Protein AF-A0A2E8WC26-F1 (afdb_monomer_lite)

Radius of gyration: 19.6 Å; chains: 1; bounding box: 49×33×55 Å

pLDDT: mean 87.64, std 16.12, range [25.45, 98.75]

Sequence (245 aa):
MVLRCATGQLRGCGGPREYAFHIQLSANKDTSVRVQFRFTDTNGSGYMDPPYWMCPEGKSWRPVDDGDVVFEPRENCELSLDLKAGVTVSVANKPYVTPEAIEEEMETLSALHPDLSLAEIGVTAEGRRILALETATREETILINATMQPAEPAARPVLAAFYALTDRSALSHSLRERFQFCFVPKPNPDGSYHGMSCTNGESEVPMFSFGRHLEGELAPEETTAFWRYAEELKPTGHVEFHTHY

Structure (mmCIF, N/CA/C/O backbone):
data_AF-A0A2E8WC26-F1
#
_entry.id   AF-A0A2E8WC26-F1
#
loop_
_atom_site.group_PDB
_atom_site.id
_atom_site.type_symbol
_atom_site.label_atom_id
_atom_site.label_alt_id
_atom_site.label_comp_id
_atom_site.label_asym_id
_atom_site.label_entity_id
_atom_site.label_seq_id
_atom_site.pdbx_PDB_ins_code
_atom_site.Cartn_x
_atom_site.Cartn_y
_atom_site.Cartn_z
_atom_site.occupancy
_atom_site.B_iso_or_equiv
_atom_site.auth_seq_id
_atom_site.auth_comp_id
_atom_site.auth_asym_id
_atom_site.auth_atom_id
_atom_site.pdbx_PDB_model_num
ATOM 1 N N . MET A 1 1 ? 16.550 7.414 -27.541 1.00 34.41 1 MET A N 1
ATOM 2 C CA . MET A 1 1 ? 15.651 6.749 -26.581 1.00 34.41 1 MET A CA 1
ATOM 3 C C . MET A 1 1 ? 16.154 7.124 -25.206 1.00 34.41 1 MET A C 1
ATOM 5 O O . MET A 1 1 ? 17.290 6.787 -24.902 1.00 34.41 1 MET A O 1
ATOM 9 N N . VAL A 1 2 ? 15.405 7.915 -24.439 1.00 25.45 2 VAL A N 1
ATOM 10 C CA . VAL A 1 2 ? 15.776 8.171 -23.043 1.00 25.45 2 VAL A CA 1
ATOM 11 C C . VAL A 1 2 ? 15.183 7.016 -22.248 1.00 25.45 2 VAL A C 1
ATOM 13 O O . VAL A 1 2 ? 14.031 7.067 -21.841 1.00 25.45 2 VAL A O 1
ATOM 16 N N . LEU A 1 3 ? 15.949 5.936 -22.097 1.00 27.86 3 LEU A N 1
ATOM 17 C CA . LEU A 1 3 ? 15.662 4.948 -21.065 1.00 27.86 3 LEU A CA 1
ATOM 18 C C . LEU A 1 3 ? 15.957 5.635 -19.735 1.00 27.86 3 LEU A C 1
ATOM 20 O O . LEU A 1 3 ? 17.110 5.694 -19.309 1.00 27.86 3 LEU A O 1
ATOM 24 N N . ARG A 1 4 ? 14.931 6.170 -19.071 1.00 26.97 4 ARG A N 1
ATOM 25 C CA . ARG A 1 4 ? 15.013 6.312 -17.618 1.00 26.97 4 ARG A CA 1
ATOM 26 C C . ARG A 1 4 ? 14.853 4.909 -17.046 1.00 26.97 4 ARG A C 1
ATOM 28 O O . ARG A 1 4 ? 13.784 4.529 -16.591 1.00 26.97 4 ARG A O 1
ATOM 35 N N . CYS A 1 5 ? 15.923 4.118 -17.117 1.00 27.41 5 CYS A N 1
ATOM 36 C CA . CYS A 1 5 ? 16.066 3.014 -16.187 1.00 27.41 5 CYS A CA 1
ATOM 37 C C . CYS A 1 5 ? 16.131 3.661 -14.806 1.00 27.41 5 CYS A C 1
ATOM 39 O O . CYS A 1 5 ? 17.169 4.199 -14.423 1.00 27.41 5 CYS A O 1
ATOM 41 N N . ALA A 1 6 ? 15.044 3.574 -14.044 1.00 27.59 6 ALA A N 1
ATOM 42 C CA . ALA A 1 6 ? 15.246 3.241 -12.652 1.00 27.59 6 ALA A CA 1
ATOM 43 C C . ALA A 1 6 ? 15.990 1.904 -12.701 1.00 27.59 6 ALA A C 1
ATOM 45 O O . ALA A 1 6 ? 15.420 0.864 -13.029 1.00 27.59 6 ALA A O 1
ATOM 46 N N . THR A 1 7 ? 17.307 1.932 -12.515 1.00 28.81 7 THR A N 1
ATOM 47 C CA . THR A 1 7 ? 17.988 0.752 -12.006 1.00 28.81 7 THR A CA 1
ATOM 48 C C . THR A 1 7 ? 17.297 0.459 -10.686 1.00 28.81 7 THR A C 1
ATOM 50 O O . THR A 1 7 ? 17.645 1.057 -9.672 1.00 28.81 7 THR A O 1
ATOM 53 N N . GLY A 1 8 ? 16.276 -0.397 -10.720 1.00 32.75 8 GLY A N 1
ATOM 54 C CA . GLY A 1 8 ? 15.730 -1.028 -9.537 1.00 32.75 8 GLY A CA 1
ATOM 55 C C . GLY A 1 8 ? 16.848 -1.885 -8.976 1.00 32.75 8 GLY A C 1
ATOM 56 O O . GLY A 1 8 ? 16.992 -3.058 -9.315 1.00 32.75 8 GLY A O 1
ATOM 57 N N . GLN A 1 9 ? 17.726 -1.275 -8.185 1.00 32.41 9 GLN A N 1
ATOM 58 C CA . GLN A 1 9 ? 18.525 -2.036 -7.257 1.00 32.41 9 GLN A CA 1
ATOM 59 C C . GLN A 1 9 ? 17.526 -2.589 -6.257 1.00 32.41 9 GLN A C 1
ATOM 61 O O . GLN A 1 9 ? 17.099 -1.902 -5.340 1.00 32.41 9 GLN A O 1
ATOM 66 N N . LEU A 1 10 ? 17.154 -3.849 -6.463 1.00 41.97 10 LEU A N 1
ATOM 67 C CA . LEU A 1 10 ? 16.421 -4.671 -5.509 1.00 41.97 10 LEU A CA 1
ATOM 68 C C . LEU A 1 10 ? 17.379 -4.989 -4.346 1.00 41.97 10 LEU A C 1
ATOM 70 O O . LEU A 1 10 ? 17.823 -6.123 -4.157 1.00 41.97 10 LEU A O 1
ATOM 74 N N . ARG A 1 11 ? 17.823 -3.942 -3.644 1.00 31.42 11 ARG A N 1
ATOM 75 C CA . ARG A 1 11 ? 18.747 -3.991 -2.515 1.00 31.42 11 ARG A CA 1
ATOM 76 C C . ARG A 1 11 ? 17.937 -3.833 -1.238 1.00 31.42 11 ARG A C 1
ATOM 78 O O . ARG A 1 11 ? 17.837 -2.751 -0.692 1.00 31.42 11 ARG A O 1
ATOM 85 N N . GLY A 1 12 ? 17.400 -4.949 -0.764 1.00 34.22 12 GLY A N 1
ATOM 86 C CA . GLY A 1 12 ? 17.084 -5.123 0.648 1.00 34.22 12 GLY A CA 1
ATOM 87 C C . GLY A 1 12 ? 18.143 -6.022 1.275 1.00 34.22 12 GLY A C 1
ATOM 88 O O . GLY A 1 12 ? 18.414 -7.120 0.772 1.00 34.22 12 GLY A O 1
ATOM 89 N N . CYS A 1 13 ? 18.779 -5.562 2.346 1.00 32.50 13 CYS A N 1
ATOM 90 C CA . CYS A 1 13 ? 19.598 -6.424 3.188 1.00 32.50 13 CYS A CA 1
ATOM 91 C C . CYS A 1 13 ? 18.661 -7.300 4.040 1.00 32.50 13 CYS A C 1
ATOM 93 O O . CYS A 1 13 ? 17.875 -6.778 4.817 1.00 32.50 13 CYS A O 1
ATOM 95 N N . GLY A 1 14 ? 18.750 -8.630 3.907 1.00 36.84 14 GLY A N 1
ATOM 96 C CA . GLY A 1 14 ? 18.282 -9.568 4.943 1.00 36.84 14 GLY A CA 1
ATOM 97 C C . GLY A 1 14 ? 16.867 -10.166 4.853 1.00 36.84 14 GLY A C 1
ATOM 98 O O . GLY A 1 14 ? 16.543 -10.968 5.720 1.00 36.84 14 GLY A O 1
ATOM 99 N N . GLY A 1 15 ? 16.045 -9.865 3.841 1.00 45.59 15 GLY A N 1
ATOM 100 C CA . GLY A 1 15 ? 14.704 -10.469 3.679 1.00 45.59 15 GLY A CA 1
ATOM 101 C C . GLY A 1 15 ? 14.566 -11.399 2.460 1.00 45.59 15 GLY A C 1
ATOM 102 O O . GLY A 1 15 ? 15.397 -11.318 1.544 1.00 45.59 15 GLY A O 1
ATOM 103 N N . PRO A 1 16 ? 13.532 -12.272 2.400 1.00 50.72 16 PRO A N 1
ATOM 104 C CA . PRO A 1 16 ? 13.153 -12.934 1.154 1.00 50.72 16 PRO A CA 1
ATOM 105 C C . PRO A 1 16 ? 12.909 -11.858 0.090 1.00 50.72 16 PRO A C 1
ATOM 107 O O . PRO A 1 16 ? 12.176 -10.898 0.312 1.00 50.72 16 PRO A O 1
ATOM 110 N N . ARG A 1 17 ? 13.606 -11.975 -1.042 1.00 60.09 17 ARG A N 1
ATOM 111 C CA . ARG A 1 17 ? 13.497 -11.026 -2.151 1.00 60.09 17 ARG A CA 1
ATOM 112 C C . ARG A 1 17 ? 12.311 -11.446 -2.998 1.00 60.09 17 ARG A C 1
ATOM 114 O O . ARG A 1 17 ? 12.500 -12.230 -3.912 1.00 60.09 17 ARG A O 1
ATOM 121 N N . GLU A 1 18 ? 11.109 -10.979 -2.708 1.00 62.81 18 GLU A N 1
ATOM 122 C CA . GLU A 1 18 ? 10.028 -11.099 -3.687 1.00 62.81 18 GLU A CA 1
ATOM 123 C C . GLU A 1 18 ? 10.285 -10.098 -4.810 1.00 62.81 18 GLU A C 1
ATOM 125 O O . GLU A 1 18 ? 10.472 -8.907 -4.554 1.00 62.81 18 GLU A O 1
ATOM 130 N N . TYR A 1 19 ? 10.355 -10.544 -6.060 1.00 67.81 19 TYR A N 1
ATOM 131 C CA . TYR A 1 19 ? 10.533 -9.596 -7.149 1.00 67.81 19 TYR A CA 1
ATOM 132 C C . TYR A 1 19 ? 9.202 -8.935 -7.502 1.00 67.81 19 TYR A C 1
ATOM 134 O O . TYR A 1 19 ? 8.253 -9.571 -7.955 1.00 67.81 19 TYR A O 1
ATOM 142 N N . ALA A 1 20 ? 9.163 -7.620 -7.328 1.00 72.31 20 ALA A N 1
ATOM 143 C CA . ALA A 1 20 ? 8.297 -6.745 -8.091 1.00 72.31 20 ALA A CA 1
ATOM 144 C C . ALA A 1 20 ? 9.179 -5.786 -8.884 1.00 72.31 20 ALA A C 1
ATOM 146 O O . ALA A 1 20 ? 10.253 -5.393 -8.427 1.00 72.31 20 ALA A O 1
ATOM 147 N N . PHE A 1 21 ? 8.738 -5.418 -10.078 1.00 76.69 21 PHE A N 1
ATOM 148 C CA . PHE A 1 21 ? 9.326 -4.303 -10.798 1.00 76.69 21 PHE A CA 1
ATOM 149 C C . PHE A 1 21 ? 8.232 -3.381 -11.306 1.00 76.69 21 PHE A C 1
ATOM 151 O O . PHE A 1 21 ? 7.138 -3.816 -11.663 1.00 76.69 21 PHE A O 1
ATOM 158 N N . HIS A 1 22 ? 8.580 -2.105 -11.398 1.00 79.81 22 HIS A N 1
ATOM 159 C CA . HIS A 1 22 ? 7.817 -1.084 -12.091 1.00 79.81 22 HIS A CA 1
ATOM 160 C C . HIS A 1 22 ? 8.811 -0.174 -12.806 1.00 79.81 22 HIS A C 1
ATOM 162 O O . HIS A 1 22 ? 9.765 0.314 -12.205 1.00 79.81 22 HIS A O 1
ATOM 168 N N . ILE A 1 23 ? 8.630 0.003 -14.111 1.00 82.44 23 ILE A N 1
ATOM 169 C CA . ILE A 1 23 ? 9.430 0.920 -14.923 1.00 82.44 23 ILE A CA 1
ATOM 170 C C . ILE A 1 23 ? 8.513 1.826 -15.735 1.00 82.44 23 ILE A C 1
ATOM 172 O O . ILE A 1 23 ? 7.368 1.478 -16.025 1.00 82.44 23 ILE A O 1
ATOM 176 N N . GLN A 1 24 ? 9.032 2.979 -16.148 1.00 85.94 24 GLN A N 1
ATOM 177 C CA . GLN A 1 24 ? 8.356 3.888 -17.066 1.00 85.94 24 GLN A CA 1
ATOM 178 C C . GLN A 1 24 ? 9.145 4.005 -18.368 1.00 85.94 24 GLN A C 1
ATOM 180 O O . GLN A 1 24 ? 10.356 4.228 -18.370 1.00 85.94 24 GLN A O 1
ATOM 185 N N . LEU A 1 25 ? 8.440 3.871 -19.485 1.00 89.75 25 LEU A N 1
ATOM 186 C CA . LEU A 1 25 ? 8.980 3.958 -20.834 1.00 89.75 25 LEU A CA 1
ATOM 187 C C . LEU A 1 25 ? 8.329 5.130 -21.559 1.00 89.75 25 LEU A C 1
ATOM 189 O O . LEU A 1 25 ? 7.113 5.286 -21.519 1.00 89.75 25 LEU A O 1
ATOM 193 N N . SER A 1 26 ? 9.119 5.936 -22.260 1.00 90.62 26 SER A N 1
ATOM 194 C CA . SER A 1 26 ? 8.600 6.990 -23.130 1.00 90.62 26 SER A CA 1
ATOM 195 C C . SER A 1 26 ? 9.428 7.102 -24.405 1.00 90.62 26 SER A C 1
ATOM 197 O O . SER A 1 26 ? 10.630 6.808 -24.439 1.00 90.62 26 SER A O 1
ATOM 199 N N . ALA A 1 27 ? 8.770 7.507 -25.490 1.00 89.69 27 ALA A N 1
ATOM 200 C CA . ALA A 1 27 ? 9.393 7.670 -26.793 1.00 89.69 27 ALA A CA 1
ATOM 201 C C . ALA A 1 27 ? 8.991 9.001 -27.436 1.00 89.69 27 ALA A C 1
ATOM 203 O O . ALA A 1 27 ? 7.841 9.427 -27.377 1.00 89.69 27 ALA A O 1
ATOM 204 N N . ASN A 1 28 ? 9.945 9.648 -28.110 1.00 91.94 28 ASN A N 1
ATOM 205 C CA . ASN A 1 28 ? 9.714 10.922 -28.807 1.00 91.94 28 ASN A CA 1
ATOM 206 C C . ASN A 1 28 ? 9.069 10.737 -30.194 1.00 91.94 28 ASN A C 1
ATOM 208 O O . ASN A 1 28 ? 8.785 11.712 -30.881 1.00 91.94 28 ASN A O 1
ATOM 212 N N . LYS A 1 29 ? 8.904 9.489 -30.637 1.00 92.56 29 LYS A N 1
ATOM 213 C CA . LYS A 1 29 ? 8.259 9.091 -31.890 1.00 92.56 29 LYS A CA 1
ATOM 214 C C . LYS A 1 29 ? 7.622 7.720 -31.696 1.00 92.56 29 LYS A C 1
ATOM 216 O O . LYS A 1 29 ? 8.089 6.968 -30.839 1.00 92.56 29 LYS A O 1
ATOM 221 N N . ASP A 1 30 ? 6.634 7.394 -32.521 1.00 95.06 30 ASP A N 1
ATOM 222 C CA . ASP A 1 30 ? 6.066 6.049 -32.573 1.00 95.06 30 ASP A CA 1
ATOM 223 C C . ASP A 1 30 ? 7.180 5.031 -32.855 1.00 95.06 30 ASP A C 1
ATOM 225 O O . ASP A 1 30 ? 7.980 5.205 -33.783 1.00 95.06 30 ASP A O 1
ATOM 229 N N . THR A 1 31 ? 7.283 4.007 -32.010 1.00 95.06 31 THR A N 1
ATOM 230 C CA . THR A 1 31 ? 8.333 2.990 -32.105 1.00 95.06 31 THR A CA 1
ATOM 231 C C . THR A 1 31 ? 7.919 1.719 -31.384 1.00 95.06 31 THR A C 1
ATOM 233 O O . THR A 1 31 ? 7.276 1.781 -30.341 1.00 95.06 31 THR A O 1
ATOM 236 N N . SER A 1 32 ? 8.376 0.580 -31.886 1.00 94.75 32 SER A N 1
ATOM 237 C CA . SER A 1 32 ? 8.378 -0.674 -31.135 1.00 94.75 32 SER A CA 1
ATOM 238 C C . SER A 1 32 ? 9.688 -0.780 -30.355 1.00 94.75 32 SER A C 1
ATOM 240 O O . SER A 1 32 ? 10.750 -0.399 -30.865 1.00 94.75 32 SER A O 1
ATOM 242 N N . VAL A 1 33 ? 9.629 -1.258 -29.117 1.00 92.94 33 VAL A N 1
ATOM 243 C CA . VAL A 1 33 ? 10.797 -1.504 -28.264 1.00 92.94 33 VAL A CA 1
ATOM 244 C C . VAL A 1 33 ? 10.768 -2.927 -27.736 1.00 92.94 33 VAL A C 1
ATOM 246 O O . VAL A 1 33 ? 9.702 -3.512 -27.569 1.00 92.94 33 VAL A O 1
ATOM 249 N N . ARG A 1 34 ? 11.954 -3.463 -27.444 1.00 94.00 34 ARG A N 1
ATOM 250 C CA . ARG A 1 34 ? 12.109 -4.710 -26.697 1.00 94.00 34 ARG A CA 1
ATOM 251 C C . ARG A 1 34 ? 12.759 -4.406 -25.363 1.00 94.00 34 ARG A C 1
ATOM 253 O O . ARG A 1 34 ? 13.799 -3.745 -25.319 1.00 94.00 34 ARG A O 1
ATOM 260 N N . VAL A 1 35 ? 12.116 -4.843 -24.290 1.00 91.31 35 VAL A N 1
ATOM 261 C CA . VAL A 1 35 ? 12.558 -4.616 -22.916 1.00 91.31 35 VAL A CA 1
ATOM 262 C C . VAL A 1 35 ? 12.927 -5.957 -22.318 1.00 91.31 35 VAL A C 1
ATOM 264 O O . VAL A 1 35 ? 12.064 -6.811 -22.167 1.00 91.31 35 VAL A O 1
ATOM 267 N N . GLN A 1 36 ? 14.203 -6.132 -21.983 1.00 90.00 36 GLN A N 1
ATOM 268 C CA . GLN A 1 36 ? 14.698 -7.361 -21.375 1.00 90.00 36 GLN A CA 1
ATOM 269 C C . GLN A 1 36 ? 14.929 -7.164 -19.874 1.00 90.00 36 GLN A C 1
ATOM 271 O O . GLN A 1 36 ? 15.720 -6.311 -19.465 1.00 90.00 36 GLN A O 1
ATOM 276 N N . PHE A 1 37 ? 14.295 -8.006 -19.067 1.00 86.50 37 PHE A N 1
ATOM 277 C CA . PHE A 1 37 ? 14.521 -8.152 -17.635 1.00 86.50 37 PHE A CA 1
ATOM 278 C C . PHE A 1 37 ? 15.327 -9.422 -17.405 1.00 86.50 37 PHE A C 1
ATOM 280 O O . PHE A 1 37 ? 14.869 -10.509 -17.735 1.00 86.50 37 PHE A O 1
ATOM 287 N N . ARG A 1 38 ? 16.529 -9.302 -16.840 1.00 85.75 38 ARG A N 1
ATOM 288 C CA . ARG A 1 38 ? 17.323 -10.466 -16.426 1.00 85.75 38 ARG A CA 1
ATOM 289 C C . ARG A 1 38 ? 17.178 -10.659 -14.933 1.00 85.75 38 ARG A C 1
ATOM 291 O O . ARG A 1 38 ? 17.414 -9.722 -14.169 1.00 85.75 38 ARG A O 1
ATOM 298 N N . PHE A 1 39 ? 16.800 -11.858 -14.528 1.00 84.06 39 PHE A N 1
ATOM 299 C CA . PHE A 1 39 ? 16.656 -12.197 -13.126 1.00 84.06 39 PHE A CA 1
ATOM 300 C C . PHE A 1 39 ? 18.034 -12.552 -12.573 1.00 84.06 39 PHE A C 1
ATOM 302 O O . PHE A 1 39 ? 18.849 -13.188 -13.238 1.00 84.06 39 PHE A O 1
ATOM 309 N N . THR A 1 40 ? 18.340 -12.079 -11.368 1.00 73.62 40 THR A N 1
ATOM 310 C CA . THR A 1 40 ? 19.571 -12.501 -10.687 1.00 73.62 40 THR A CA 1
ATOM 311 C C . THR A 1 40 ? 19.317 -13.811 -9.948 1.00 73.62 40 THR A C 1
ATOM 313 O O . THR A 1 40 ? 18.183 -14.033 -9.521 1.00 73.62 40 THR A O 1
ATOM 316 N N . ASP A 1 41 ? 20.361 -14.624 -9.747 1.00 69.31 41 ASP A N 1
ATOM 317 C CA . ASP A 1 41 ? 20.325 -15.899 -9.008 1.00 69.31 41 ASP A CA 1
ATOM 318 C C . ASP A 1 41 ? 19.942 -15.701 -7.534 1.00 69.31 41 ASP A C 1
ATOM 320 O O . ASP A 1 41 ? 20.758 -15.713 -6.611 1.00 69.31 41 ASP A O 1
ATOM 324 N N . THR A 1 42 ? 18.661 -15.463 -7.300 1.00 68.50 42 THR A N 1
ATOM 325 C CA . THR A 1 42 ? 18.056 -15.361 -5.980 1.00 68.50 42 THR A CA 1
ATOM 326 C C . THR A 1 42 ? 16.720 -16.086 -5.999 1.00 68.50 42 THR A C 1
ATOM 328 O O . THR A 1 42 ? 16.124 -16.303 -7.060 1.00 68.50 42 THR A O 1
ATOM 331 N N . ASN A 1 43 ? 16.205 -16.396 -4.809 1.00 67.81 43 ASN A N 1
ATOM 332 C CA . ASN A 1 43 ? 14.880 -16.996 -4.649 1.00 67.81 43 ASN A CA 1
ATOM 333 C C . ASN A 1 43 ? 13.754 -16.137 -5.258 1.00 67.81 43 A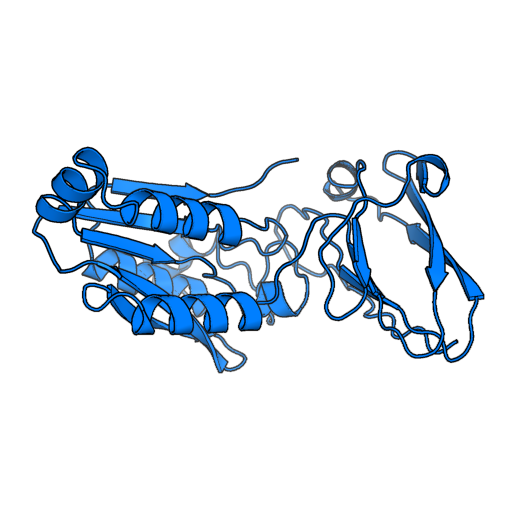SN A C 1
ATOM 335 O O . ASN A 1 43 ? 12.685 -16.665 -5.542 1.00 67.81 43 ASN A O 1
ATOM 339 N N . GLY A 1 44 ? 14.000 -14.845 -5.506 1.00 70.50 44 GLY A N 1
ATOM 340 C CA . GLY A 1 44 ? 13.021 -13.935 -6.096 1.00 70.50 44 GLY A CA 1
ATOM 341 C C . GLY A 1 44 ? 12.612 -14.268 -7.519 1.00 70.50 44 GLY A C 1
ATOM 342 O O . GLY A 1 44 ? 11.513 -13.926 -7.941 1.00 70.50 44 GLY A O 1
ATOM 343 N N . SER A 1 45 ? 13.478 -14.968 -8.252 1.00 75.31 45 SER A N 1
ATOM 344 C CA . SER A 1 45 ? 13.249 -15.338 -9.650 1.00 75.31 45 SER A CA 1
ATOM 345 C C . SER A 1 45 ? 12.016 -16.231 -9.847 1.00 75.31 45 SER A C 1
ATOM 347 O O . SER A 1 45 ? 11.456 -16.244 -10.936 1.00 75.31 45 SER A O 1
ATOM 349 N N . GLY A 1 46 ? 11.560 -16.923 -8.794 1.00 76.81 46 GLY A N 1
ATOM 350 C CA . GLY A 1 46 ? 10.312 -17.692 -8.802 1.00 76.81 46 GLY A CA 1
ATOM 351 C C . GLY A 1 46 ? 9.032 -16.850 -8.751 1.00 76.81 46 GLY A C 1
ATOM 352 O O . GLY A 1 46 ? 7.976 -17.382 -9.044 1.00 76.81 46 GLY A O 1
ATOM 353 N N . TYR A 1 47 ? 9.115 -15.556 -8.426 1.00 77.69 47 TYR A N 1
ATOM 354 C CA . TYR A 1 47 ? 7.968 -14.630 -8.393 1.00 77.69 47 TYR A CA 1
ATOM 355 C C . TYR A 1 47 ? 7.825 -13.812 -9.688 1.00 77.69 47 TYR A C 1
ATOM 357 O O . TYR A 1 47 ? 7.142 -12.787 -9.722 1.00 77.69 47 TYR A O 1
ATOM 365 N N . MET A 1 48 ? 8.541 -14.219 -10.740 1.00 84.56 48 MET A N 1
ATOM 366 C CA . MET A 1 48 ? 8.585 -13.523 -12.027 1.00 84.56 48 MET A CA 1
ATOM 367 C C . MET A 1 48 ? 7.745 -14.187 -13.105 1.00 84.56 48 MET A C 1
ATOM 369 O O . MET A 1 48 ? 7.774 -13.718 -14.244 1.00 84.56 48 MET A O 1
ATOM 373 N N . ASP A 1 49 ? 7.024 -15.250 -12.765 1.00 88.12 49 ASP A N 1
ATOM 374 C CA . ASP A 1 49 ? 6.124 -15.910 -13.696 1.00 88.12 49 ASP A CA 1
ATOM 375 C C . ASP A 1 49 ? 5.082 -14.897 -14.228 1.00 88.12 49 ASP A C 1
ATOM 377 O O . ASP A 1 49 ? 4.635 -14.012 -13.489 1.00 88.12 49 ASP A O 1
ATOM 381 N N . PRO A 1 50 ? 4.735 -14.958 -15.528 1.00 90.31 50 PRO A N 1
ATOM 382 C CA . PRO A 1 50 ? 3.730 -14.081 -16.130 1.00 90.31 50 PRO A CA 1
ATOM 383 C C . PRO A 1 50 ? 2.355 -14.232 -15.444 1.00 90.31 50 PRO A C 1
ATOM 385 O O . PRO A 1 50 ? 2.079 -15.267 -14.836 1.00 90.31 50 PRO A O 1
ATOM 388 N N . PRO A 1 51 ? 1.445 -13.244 -15.571 1.00 92.38 51 PRO A N 1
ATOM 389 C CA . PRO A 1 51 ? 1.416 -12.192 -16.595 1.00 92.38 51 PRO A CA 1
ATOM 390 C C . PRO A 1 51 ? 2.229 -10.933 -16.268 1.00 92.38 51 PRO A C 1
ATOM 392 O O . PRO A 1 51 ? 2.327 -10.507 -15.121 1.00 92.38 51 PRO A O 1
ATOM 395 N N . TYR A 1 52 ? 2.723 -10.271 -17.320 1.00 92.69 52 TYR A N 1
ATOM 396 C CA . TYR A 1 52 ? 3.269 -8.912 -17.246 1.00 92.69 52 TYR A CA 1
ATOM 397 C C . TYR A 1 52 ? 2.211 -7.886 -17.632 1.00 92.69 52 TYR A C 1
ATOM 399 O O . TYR A 1 52 ? 1.286 -8.174 -18.389 1.00 92.69 52 TYR A O 1
ATOM 407 N N . TRP A 1 53 ? 2.357 -6.669 -17.123 1.00 93.44 53 TRP A N 1
ATOM 408 C CA . TRP A 1 53 ? 1.339 -5.633 -17.194 1.00 93.44 53 TRP A CA 1
ATOM 409 C C . TRP A 1 53 ? 1.905 -4.342 -17.758 1.00 93.44 53 TRP A C 1
ATOM 411 O O . TRP A 1 53 ? 3.048 -3.970 -17.488 1.00 93.44 53 TRP A O 1
ATOM 421 N N . MET A 1 54 ? 1.066 -3.618 -18.492 1.00 94.19 54 MET A N 1
ATOM 422 C CA . MET A 1 54 ? 1.363 -2.276 -18.972 1.00 94.19 54 MET A CA 1
ATOM 423 C C . MET A 1 54 ? 0.206 -1.313 -18.705 1.00 94.19 54 MET A C 1
ATOM 425 O O . MET A 1 54 ? -0.964 -1.697 -18.717 1.00 94.19 54 MET A O 1
ATOM 429 N N . CYS A 1 55 ? 0.532 -0.043 -18.495 1.00 92.56 55 CYS A N 1
ATOM 430 C CA . CYS A 1 55 ? -0.425 1.029 -18.263 1.00 92.56 55 CYS A CA 1
ATOM 431 C C . CYS A 1 55 ? 0.060 2.307 -18.960 1.00 92.56 55 CYS A C 1
ATOM 433 O O . CYS A 1 55 ? 0.989 2.957 -18.475 1.00 92.56 55 CYS A O 1
ATOM 435 N N . PRO A 1 56 ? -0.514 2.667 -20.121 1.00 91.38 56 PRO A N 1
ATOM 436 C CA . PRO A 1 56 ? -0.310 3.992 -20.694 1.00 91.38 56 PRO A CA 1
ATOM 437 C C . PRO A 1 56 ? -0.802 5.077 -19.728 1.00 91.38 56 PRO A C 1
ATOM 439 O O . PRO A 1 56 ? -1.809 4.893 -19.048 1.00 91.38 56 PRO A O 1
ATOM 442 N N . GLU A 1 57 ? -0.118 6.215 -19.688 1.00 85.56 57 GLU A N 1
ATOM 443 C CA . GLU A 1 57 ? -0.469 7.349 -18.831 1.00 85.56 57 GLU A CA 1
ATOM 444 C C . GLU A 1 57 ? -1.950 7.747 -18.984 1.00 85.56 57 GLU A C 1
ATOM 446 O O . GLU A 1 57 ? -2.476 7.869 -20.095 1.00 85.56 57 GLU A O 1
ATOM 451 N N . GLY A 1 58 ? -2.646 7.894 -17.851 1.00 81.50 58 GLY A N 1
ATOM 452 C CA . GLY A 1 58 ? -4.082 8.194 -17.810 1.00 81.50 58 GLY A CA 1
ATOM 453 C C . GLY A 1 58 ? -5.002 7.051 -18.266 1.00 81.50 58 GLY A C 1
ATOM 454 O O . GLY A 1 58 ? -6.181 7.290 -18.541 1.00 81.50 58 GLY A O 1
ATOM 455 N N . LYS A 1 59 ? -4.493 5.819 -18.397 1.00 88.19 59 LYS A N 1
ATOM 456 C CA . LYS A 1 59 ? -5.271 4.609 -18.711 1.00 88.19 59 LYS A CA 1
ATOM 457 C C . LYS A 1 59 ? -5.212 3.601 -17.560 1.00 88.19 59 LYS A C 1
ATOM 459 O O . LYS A 1 59 ? -4.655 3.868 -16.502 1.00 88.19 59 LYS A O 1
ATOM 464 N N . SER A 1 60 ? -5.852 2.452 -17.760 1.00 89.75 60 SER A N 1
ATOM 465 C CA . SER A 1 60 ? -5.848 1.334 -16.816 1.00 89.75 60 SER A CA 1
ATOM 466 C C . SER A 1 60 ? -4.755 0.326 -17.157 1.00 89.75 60 SER A C 1
ATOM 468 O O . SER A 1 60 ? -4.385 0.163 -18.324 1.00 89.75 60 SER A O 1
ATOM 470 N N . TRP A 1 61 ? -4.291 -0.392 -16.134 1.00 91.75 61 TRP A N 1
ATOM 471 C CA . TRP A 1 61 ? -3.439 -1.562 -16.307 1.00 91.75 61 TRP A CA 1
ATOM 472 C C . TRP A 1 61 ? -4.132 -2.622 -17.161 1.00 91.75 61 TRP A C 1
ATOM 474 O O . TRP A 1 61 ? -5.305 -2.932 -16.956 1.00 91.75 61 TRP A O 1
ATOM 484 N N . ARG A 1 62 ? -3.379 -3.198 -18.095 1.00 94.50 62 ARG A N 1
ATOM 485 C CA . ARG A 1 62 ? -3.780 -4.351 -18.901 1.00 94.50 62 ARG A CA 1
ATOM 486 C C . ARG A 1 62 ? -2.613 -5.331 -19.021 1.00 94.50 62 ARG A C 1
ATOM 488 O O . ARG A 1 62 ? -1.465 -4.875 -18.957 1.00 94.50 62 ARG A O 1
ATOM 495 N N . PRO A 1 63 ? -2.875 -6.635 -19.188 1.00 95.62 63 PRO A N 1
ATOM 496 C CA . PRO A 1 63 ? -1.809 -7.578 -19.479 1.00 95.62 63 PRO A CA 1
ATOM 497 C C . PRO A 1 63 ? -1.132 -7.215 -20.808 1.00 95.62 63 PRO A C 1
ATOM 499 O O . PRO A 1 63 ? -1.759 -6.645 -21.709 1.00 95.62 63 PRO A O 1
ATOM 502 N N . VAL A 1 64 ? 0.162 -7.505 -20.895 1.00 95.88 64 VAL A N 1
ATOM 503 C CA . VAL A 1 64 ? 0.886 -7.586 -22.166 1.00 95.88 64 VAL A CA 1
ATOM 504 C C . VAL A 1 64 ? 0.421 -8.860 -22.866 1.00 95.88 64 VAL A C 1
ATOM 506 O O . VAL A 1 64 ? 0.236 -9.881 -22.206 1.00 95.88 64 VAL A O 1
ATOM 509 N N . ASP A 1 65 ? 0.188 -8.788 -24.174 1.00 94.62 65 ASP A N 1
ATOM 510 C CA . ASP A 1 65 ? -0.307 -9.929 -24.939 1.00 94.62 65 ASP A CA 1
ATOM 511 C C . ASP A 1 65 ? 0.732 -11.064 -24.934 1.00 94.62 65 ASP A C 1
ATOM 513 O O . ASP A 1 65 ? 1.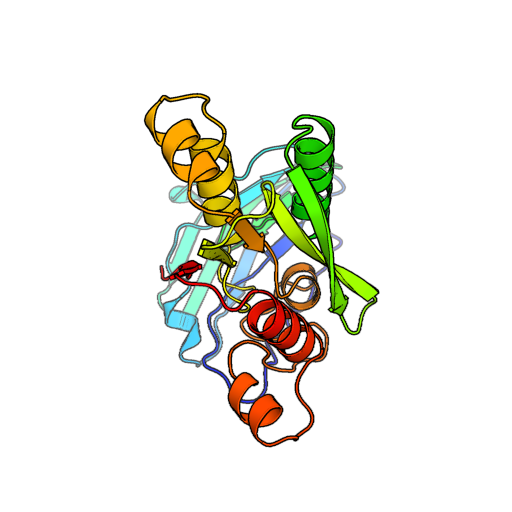924 -10.811 -25.085 1.00 94.62 65 ASP A O 1
ATOM 517 N N . ASP A 1 66 ? 0.299 -12.323 -24.794 1.00 92.56 66 ASP A N 1
ATOM 518 C CA . ASP A 1 66 ? 1.216 -13.474 -24.672 1.00 92.56 66 ASP A CA 1
ATOM 519 C C . ASP A 1 66 ? 2.187 -13.596 -25.861 1.00 92.56 66 ASP A C 1
ATOM 521 O O . ASP A 1 66 ? 3.321 -14.039 -25.703 1.00 92.56 66 ASP A O 1
ATOM 525 N N . GLY A 1 67 ? 1.762 -13.173 -27.059 1.00 95.00 67 GLY A N 1
ATOM 526 C CA . GLY A 1 67 ? 2.609 -13.147 -28.257 1.00 95.00 67 GLY A CA 1
ATOM 527 C C . GLY A 1 67 ? 3.754 -12.128 -28.200 1.00 95.00 67 GLY A C 1
ATOM 528 O O . GLY A 1 67 ? 4.707 -12.245 -28.968 1.00 95.00 67 GLY A O 1
ATOM 529 N N . ASP A 1 68 ? 3.673 -11.168 -27.279 1.00 96.31 68 ASP A N 1
ATOM 530 C CA . ASP A 1 68 ? 4.663 -10.121 -27.040 1.00 96.31 68 ASP A CA 1
ATOM 531 C C . ASP A 1 68 ? 5.554 -10.415 -25.820 1.00 96.31 68 ASP A C 1
ATOM 533 O O . ASP A 1 68 ? 6.386 -9.581 -25.451 1.00 96.31 68 ASP A O 1
ATOM 537 N N . VAL A 1 69 ? 5.412 -11.594 -25.202 1.00 96.81 69 VAL A N 1
ATOM 538 C CA . VAL A 1 69 ? 6.194 -12.031 -24.039 1.00 96.81 69 VAL A CA 1
ATOM 539 C C . VAL A 1 69 ? 7.052 -13.240 -24.405 1.00 96.81 69 VAL A C 1
ATOM 541 O O . VAL A 1 69 ? 6.548 -14.293 -24.784 1.00 96.81 69 VAL A O 1
ATOM 544 N N . VAL A 1 70 ? 8.364 -13.123 -24.213 1.00 96.31 70 VAL A N 1
ATOM 545 C CA . VAL A 1 70 ? 9.283 -14.269 -24.200 1.00 96.31 70 VAL A CA 1
ATOM 546 C C . VAL A 1 70 ? 9.782 -14.440 -22.775 1.00 96.31 70 VAL A C 1
ATOM 548 O O . VAL A 1 70 ? 10.488 -13.578 -22.257 1.00 96.31 70 VAL A O 1
ATOM 551 N N . PHE A 1 71 ? 9.395 -15.532 -22.126 1.00 94.69 71 PHE A N 1
ATOM 552 C CA . PHE A 1 71 ? 9.738 -15.806 -20.735 1.00 94.69 71 PHE A CA 1
ATOM 553 C C . PHE A 1 71 ? 10.573 -17.074 -20.632 1.00 94.69 71 PHE A C 1
ATOM 555 O O . PHE A 1 71 ? 10.143 -18.133 -21.082 1.00 94.69 71 PHE A O 1
ATOM 562 N N . GLU A 1 72 ? 11.730 -16.957 -19.988 1.00 93.56 72 GLU A N 1
ATOM 563 C CA . GLU A 1 72 ? 12.570 -18.087 -19.619 1.00 93.56 72 GLU A CA 1
ATOM 564 C C . GLU A 1 72 ? 12.584 -18.221 -18.092 1.00 93.56 72 GLU A C 1
ATOM 566 O O . GLU A 1 72 ? 13.132 -17.343 -17.404 1.00 93.56 72 GLU A O 1
ATOM 571 N N . PRO A 1 73 ? 11.975 -19.292 -17.541 1.00 90.25 73 PRO A N 1
ATOM 572 C CA . PRO A 1 73 ? 11.809 -19.465 -16.107 1.00 90.25 73 PRO A CA 1
ATOM 573 C C . PRO A 1 73 ? 13.106 -19.258 -15.339 1.00 90.25 73 PRO A C 1
ATOM 575 O O . PRO A 1 73 ? 14.126 -19.881 -15.622 1.00 90.25 73 PRO A O 1
ATOM 578 N N . ARG A 1 74 ? 13.041 -18.392 -14.326 1.00 84.75 74 ARG A N 1
ATOM 579 C CA . ARG A 1 74 ? 14.158 -18.014 -13.447 1.00 84.75 74 ARG A CA 1
ATOM 580 C C . ARG A 1 74 ? 15.361 -17.342 -14.113 1.00 84.75 74 ARG A C 1
ATOM 582 O O . ARG A 1 74 ? 16.259 -16.916 -13.394 1.00 84.75 74 ARG A O 1
ATOM 589 N N . GLU A 1 75 ? 15.355 -17.154 -15.428 1.00 88.38 75 GLU A N 1
ATOM 590 C CA . GLU A 1 75 ? 16.456 -16.522 -16.149 1.00 88.38 75 GLU A CA 1
ATOM 591 C C . GLU A 1 75 ? 16.119 -15.099 -16.587 1.00 88.38 75 GLU A C 1
ATOM 593 O O . GLU A 1 75 ? 16.813 -14.147 -16.217 1.00 88.38 75 GLU A O 1
ATOM 598 N N . ASN A 1 76 ? 15.088 -14.932 -17.416 1.00 89.38 76 ASN A N 1
ATOM 599 C CA . ASN A 1 76 ? 14.769 -13.633 -17.993 1.00 89.38 76 ASN A CA 1
ATOM 600 C C . ASN A 1 76 ? 13.353 -13.547 -18.576 1.00 89.38 76 ASN A C 1
ATOM 602 O O . ASN A 1 76 ? 12.679 -14.544 -18.809 1.00 89.38 76 ASN A O 1
ATOM 606 N N . CYS A 1 77 ? 12.936 -12.315 -18.842 1.00 92.06 77 CYS A N 1
ATOM 607 C CA . CYS A 1 77 ? 11.753 -11.968 -19.612 1.00 92.06 77 CYS A CA 1
ATOM 608 C C . CYS A 1 77 ? 12.131 -10.924 -20.666 1.00 92.06 77 CYS A C 1
ATOM 610 O O . CYS A 1 77 ? 12.873 -9.986 -20.370 1.00 92.06 77 CYS A O 1
ATOM 612 N N . GLU A 1 78 ? 11.602 -11.055 -21.876 1.00 95.06 78 GLU A N 1
ATOM 613 C CA . GLU A 1 78 ? 11.614 -10.027 -22.909 1.00 95.06 78 GLU A CA 1
ATOM 614 C C . GLU A 1 78 ? 10.174 -9.639 -23.265 1.00 95.06 78 GLU A C 1
ATOM 616 O O . GLU A 1 78 ? 9.350 -10.494 -23.580 1.00 95.06 78 GLU A O 1
ATOM 621 N N . LEU A 1 79 ? 9.884 -8.337 -23.218 1.00 96.12 79 LEU A N 1
ATOM 622 C CA . LEU A 1 79 ? 8.599 -7.758 -23.608 1.00 96.12 79 LEU A CA 1
ATOM 623 C C . LEU A 1 79 ? 8.756 -6.956 -24.896 1.00 96.12 79 LEU A C 1
ATOM 625 O O . LEU A 1 79 ? 9.614 -6.069 -24.969 1.00 96.12 79 LEU A O 1
ATOM 629 N N . SER A 1 80 ? 7.898 -7.215 -25.877 1.00 96.38 80 SER A N 1
ATOM 630 C CA . SER A 1 80 ? 7.748 -6.396 -27.082 1.00 96.38 80 SER A CA 1
ATOM 631 C C . SER A 1 80 ? 6.624 -5.386 -26.876 1.00 96.38 80 SER A C 1
ATOM 633 O O . SER A 1 80 ? 5.503 -5.751 -26.554 1.00 96.38 80 SER A O 1
ATOM 635 N N . LEU A 1 81 ? 6.918 -4.090 -26.999 1.00 95.38 81 LEU A N 1
ATOM 636 C CA . LEU A 1 81 ? 5.955 -3.029 -26.695 1.00 95.38 81 LEU A CA 1
ATOM 637 C C . LEU A 1 81 ? 5.940 -1.966 -27.788 1.00 95.38 81 LEU A C 1
ATOM 639 O O . LEU A 1 81 ? 6.983 -1.409 -28.138 1.00 95.38 81 LEU A O 1
ATOM 643 N N . ASP A 1 82 ? 4.746 -1.612 -28.251 1.00 94.31 82 ASP A N 1
ATOM 644 C CA . ASP A 1 82 ? 4.532 -0.469 -29.134 1.00 94.31 82 ASP A CA 1
ATOM 645 C C . ASP A 1 82 ? 4.285 0.806 -28.323 1.00 94.31 82 ASP A C 1
ATOM 647 O O . ASP A 1 82 ? 3.291 0.945 -27.604 1.00 94.31 82 ASP A O 1
ATOM 651 N N . LEU A 1 83 ? 5.193 1.772 -28.459 1.00 93.69 83 LEU A N 1
ATOM 652 C CA . LEU A 1 83 ? 5.126 3.067 -27.795 1.00 93.69 83 LEU A CA 1
ATOM 653 C C . LEU A 1 83 ? 4.641 4.139 -28.769 1.00 93.69 83 LEU A C 1
ATOM 655 O O . LEU A 1 83 ? 5.155 4.275 -29.882 1.00 93.69 83 LEU A O 1
ATOM 659 N N . LYS A 1 84 ? 3.676 4.942 -28.318 1.00 93.94 84 LYS A N 1
ATOM 660 C CA . LYS A 1 84 ? 3.215 6.140 -29.024 1.00 93.94 84 LYS A CA 1
ATOM 661 C C . LYS A 1 84 ? 4.031 7.361 -28.625 1.00 93.94 84 LYS A C 1
ATOM 663 O O . LYS A 1 84 ? 4.410 7.511 -27.464 1.00 93.94 84 LYS A O 1
ATOM 668 N N . ALA A 1 85 ? 4.299 8.232 -29.596 1.00 93.25 85 ALA A N 1
ATOM 669 C CA . ALA A 1 85 ? 5.053 9.459 -29.377 1.00 93.25 85 ALA A CA 1
ATOM 670 C C . ALA A 1 85 ? 4.425 10.305 -28.258 1.00 93.25 85 ALA A C 1
ATOM 672 O O . ALA A 1 85 ? 3.231 10.596 -28.291 1.00 93.25 85 ALA A O 1
ATOM 673 N N . GLY A 1 86 ? 5.238 10.716 -27.283 1.00 90.31 86 GLY A N 1
ATOM 674 C CA . GLY A 1 86 ? 4.802 11.580 -26.183 1.00 90.31 86 GLY A CA 1
ATOM 675 C C . GLY A 1 86 ? 3.932 10.898 -25.122 1.00 90.31 86 GLY A C 1
ATOM 676 O O . GLY A 1 86 ? 3.491 11.581 -24.207 1.00 90.31 86 GLY A O 1
ATOM 677 N N . VAL A 1 87 ? 3.704 9.584 -25.213 1.00 90.94 87 VAL A N 1
ATOM 678 C CA . VAL A 1 87 ? 2.973 8.815 -24.196 1.00 90.94 87 VAL A CA 1
ATOM 679 C C . VAL A 1 87 ? 3.967 8.084 -23.301 1.00 90.94 87 VAL A C 1
ATOM 681 O O . VAL A 1 87 ? 4.817 7.334 -23.789 1.00 90.94 87 VAL A O 1
ATOM 684 N N . THR A 1 88 ? 3.843 8.278 -21.989 1.00 90.62 88 THR A N 1
ATOM 685 C CA . THR A 1 88 ? 4.553 7.459 -21.002 1.00 90.62 88 THR A CA 1
ATOM 686 C C . THR A 1 88 ? 3.768 6.174 -20.751 1.00 90.62 88 THR A C 1
ATOM 688 O O . THR A 1 88 ? 2.548 6.197 -20.608 1.00 90.62 88 THR A O 1
ATOM 691 N N . VAL A 1 89 ? 4.455 5.037 -20.706 1.00 90.94 89 VAL A N 1
ATOM 692 C CA . VAL A 1 89 ? 3.876 3.723 -20.419 1.00 90.94 89 VAL A CA 1
ATOM 693 C C . VAL A 1 89 ? 4.575 3.140 -19.202 1.00 90.94 89 VAL A C 1
ATOM 695 O O . VAL A 1 89 ? 5.789 2.942 -19.214 1.00 90.94 89 VAL A O 1
ATOM 698 N N . SER A 1 90 ? 3.811 2.847 -18.156 1.00 89.44 90 SER A N 1
ATOM 699 C CA . SER A 1 90 ? 4.279 2.039 -17.035 1.00 89.44 90 SER A CA 1
ATOM 700 C C . SER A 1 90 ? 4.252 0.559 -17.396 1.00 89.44 90 SER A C 1
ATOM 702 O O . SER A 1 90 ? 3.300 0.101 -18.021 1.00 89.44 90 SER A O 1
ATOM 704 N N . VAL A 1 91 ? 5.277 -0.185 -16.989 1.00 89.94 91 VAL A N 1
ATOM 705 C CA . VAL A 1 91 ? 5.399 -1.632 -17.204 1.00 89.94 91 VAL A CA 1
ATOM 706 C C . VAL A 1 91 ? 5.809 -2.288 -15.895 1.00 89.94 91 VAL A C 1
ATOM 708 O O . VAL A 1 91 ? 6.709 -1.790 -15.219 1.00 89.94 91 VAL A O 1
ATOM 711 N N . ALA A 1 92 ? 5.152 -3.383 -15.534 1.00 86.69 92 ALA A N 1
ATOM 712 C CA . ALA A 1 92 ? 5.361 -4.065 -14.264 1.00 86.69 92 ALA A CA 1
ATOM 713 C C . ALA A 1 92 ? 5.071 -5.567 -14.376 1.00 86.69 92 ALA A C 1
ATOM 715 O O . ALA A 1 92 ? 4.341 -5.992 -15.269 1.00 86.69 92 ALA A O 1
ATOM 716 N N . ASN A 1 93 ? 5.585 -6.378 -13.450 1.00 85.81 93 ASN A N 1
ATOM 717 C CA . ASN A 1 93 ? 5.122 -7.766 -13.294 1.00 85.81 93 ASN A CA 1
ATOM 718 C C . ASN A 1 93 ? 3.810 -7.873 -12.504 1.00 85.81 93 ASN A C 1
ATOM 720 O O . ASN A 1 93 ? 3.227 -8.946 -12.437 1.00 85.81 93 ASN A O 1
ATOM 724 N N . LYS A 1 94 ? 3.323 -6.771 -11.923 1.00 84.38 94 LYS A N 1
ATOM 725 C CA . LYS A 1 94 ? 2.050 -6.708 -11.196 1.00 84.38 94 LYS A CA 1
ATOM 726 C C . LYS A 1 94 ? 1.398 -5.335 -11.402 1.00 84.38 94 LYS A C 1
ATOM 728 O O . LYS A 1 94 ? 2.130 -4.345 -11.477 1.00 84.38 94 LYS A O 1
ATOM 733 N N . PRO A 1 95 ? 0.057 -5.218 -11.457 1.00 84.62 95 PRO A N 1
ATOM 734 C CA . PRO A 1 95 ? -0.605 -3.919 -11.481 1.00 84.62 95 PRO A CA 1
ATOM 735 C C . PRO A 1 95 ? -0.214 -3.110 -10.248 1.00 84.62 95 PRO A C 1
ATOM 737 O O . PRO A 1 95 ? -0.498 -3.490 -9.113 1.00 84.62 95 PRO A O 1
ATOM 740 N N . TYR A 1 96 ? 0.454 -1.991 -10.486 1.00 79.44 96 TYR A N 1
ATOM 741 C CA . TYR A 1 96 ? 1.002 -1.156 -9.432 1.00 79.44 96 TYR A CA 1
ATOM 742 C C . TYR A 1 96 ? 0.135 0.094 -9.237 1.00 79.44 96 TYR A C 1
ATOM 744 O O . TYR A 1 96 ? -0.271 0.739 -10.205 1.00 79.44 96 TYR A O 1
ATOM 752 N N . VAL A 1 97 ? -0.153 0.454 -7.986 1.00 82.50 97 VAL A N 1
ATOM 753 C CA . VAL A 1 97 ? -0.856 1.701 -7.646 1.00 82.50 97 VAL A CA 1
ATOM 754 C C . VAL A 1 97 ? 0.071 2.542 -6.785 1.00 82.50 97 VAL A C 1
ATOM 756 O O . VAL A 1 97 ? 0.627 2.041 -5.803 1.00 82.50 97 VAL A O 1
ATOM 759 N N . THR A 1 98 ? 0.250 3.803 -7.173 1.00 86.62 98 THR A N 1
ATOM 760 C CA . THR A 1 98 ? 1.106 4.738 -6.446 1.00 86.62 98 THR A CA 1
ATOM 761 C C . THR A 1 98 ? 0.492 5.074 -5.082 1.00 86.62 98 THR A C 1
ATOM 763 O O . THR A 1 98 ? -0.736 5.050 -4.948 1.00 86.62 98 THR A O 1
ATOM 766 N N . PRO A 1 99 ? 1.308 5.384 -4.059 1.00 90.25 99 PRO A N 1
ATOM 767 C CA . PRO A 1 99 ? 0.799 5.859 -2.775 1.00 90.25 99 PRO A CA 1
ATOM 768 C C . PRO A 1 99 ? -0.115 7.074 -2.928 1.00 90.25 99 PRO A C 1
ATOM 770 O O . PRO A 1 99 ? -1.180 7.099 -2.327 1.00 90.25 99 PRO A O 1
ATOM 773 N N . GLU A 1 100 ? 0.246 8.012 -3.805 1.00 91.69 100 GLU A N 1
ATOM 774 C CA . GLU A 1 100 ? -0.504 9.249 -4.032 1.00 91.69 100 GLU A CA 1
ATOM 775 C C . GLU A 1 100 ? -1.908 8.970 -4.585 1.00 91.69 100 GLU A C 1
ATOM 777 O O . GLU A 1 100 ? -2.870 9.607 -4.175 1.00 91.69 100 GLU A O 1
ATOM 782 N N . ALA A 1 101 ? -2.055 7.972 -5.465 1.00 91.19 101 ALA A N 1
ATOM 783 C CA . ALA A 1 101 ? -3.364 7.591 -5.994 1.00 91.19 101 ALA A CA 1
ATOM 784 C C . ALA A 1 101 ? -4.250 6.917 -4.932 1.00 91.19 101 ALA A C 1
ATOM 786 O O . ALA A 1 101 ? -5.472 7.029 -4.991 1.00 91.19 101 ALA A O 1
ATOM 787 N N . ILE A 1 102 ? -3.651 6.200 -3.975 1.00 94.75 102 ILE A N 1
ATOM 788 C CA . ILE A 1 102 ? -4.384 5.631 -2.838 1.00 94.75 102 ILE A CA 1
ATOM 789 C C . ILE A 1 102 ? -4.791 6.736 -1.861 1.00 94.75 102 ILE A C 1
ATOM 791 O O . ILE A 1 102 ? -5.931 6.738 -1.411 1.00 94.75 102 ILE A O 1
ATOM 795 N N . GLU A 1 103 ? -3.897 7.679 -1.564 1.00 95.81 103 GLU A N 1
ATOM 796 C CA . GLU A 1 103 ? -4.188 8.835 -0.711 1.00 95.81 103 GLU A CA 1
ATOM 797 C C . GLU A 1 103 ? -5.319 9.695 -1.294 1.00 95.81 103 GLU A C 1
ATOM 799 O O . GLU A 1 103 ? -6.308 9.926 -0.603 1.00 95.81 103 GLU A O 1
ATOM 804 N N . GLU A 1 104 ? -5.250 10.066 -2.577 1.00 95.94 104 GLU A N 1
ATOM 805 C CA . GLU A 1 104 ? -6.308 10.828 -3.260 1.00 95.94 104 GLU A CA 1
ATOM 806 C C . GLU A 1 104 ? -7.663 10.095 -3.224 1.00 95.94 104 GLU A C 1
ATOM 808 O O . GLU A 1 104 ? -8.714 10.706 -2.995 1.00 95.94 104 GLU A O 1
ATOM 813 N N . GLU A 1 105 ? -7.660 8.769 -3.410 1.00 95.38 105 GLU A N 1
ATOM 814 C CA . GLU A 1 105 ? -8.874 7.957 -3.291 1.00 95.38 105 GLU A CA 1
ATOM 815 C C . GLU A 1 105 ? -9.411 7.968 -1.852 1.0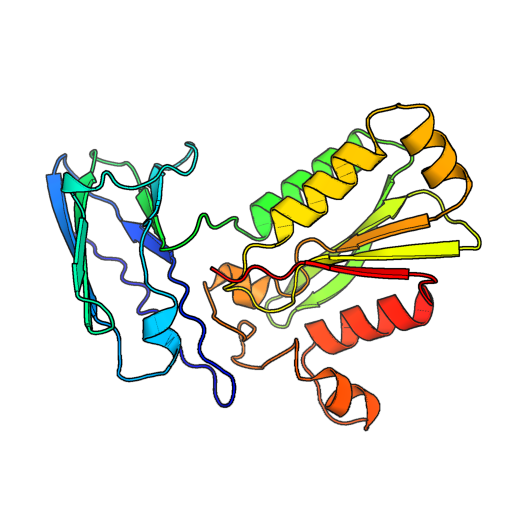0 95.38 105 GLU A C 1
ATOM 817 O O . GLU A 1 105 ? -10.610 8.160 -1.654 1.00 95.38 105 GLU A O 1
ATOM 822 N N . MET A 1 106 ? -8.552 7.838 -0.836 1.00 96.06 106 MET A N 1
ATOM 823 C CA . MET A 1 106 ? -8.961 7.893 0.572 1.00 96.06 106 MET A CA 1
ATOM 824 C C . MET A 1 106 ? -9.527 9.266 0.963 1.00 96.06 106 MET A C 1
ATOM 826 O O . MET A 1 106 ? -10.560 9.332 1.632 1.00 96.06 106 MET A O 1
ATOM 830 N N . GLU A 1 107 ? -8.907 10.358 0.517 1.00 95.75 107 GLU A N 1
ATOM 831 C CA . GLU A 1 107 ? -9.406 11.721 0.732 1.00 95.75 107 GLU A CA 1
ATOM 832 C C . GLU A 1 107 ? -10.772 11.926 0.071 1.00 95.75 107 GLU A C 1
ATOM 834 O O . GLU A 1 107 ? -11.707 12.436 0.696 1.00 95.75 107 GLU A O 1
ATOM 839 N N . THR A 1 108 ? -10.922 11.446 -1.166 1.00 94.81 108 THR A N 1
ATOM 840 C CA . THR A 1 108 ? -12.199 11.479 -1.888 1.00 94.81 108 THR A CA 1
ATOM 841 C C . THR A 1 108 ? -13.279 10.705 -1.131 1.00 94.81 108 THR A C 1
ATOM 843 O O . THR A 1 108 ? -14.391 11.203 -0.945 1.00 94.81 108 THR A O 1
ATOM 846 N N . LEU A 1 109 ? -12.962 9.501 -0.649 1.00 92.75 109 LEU A N 1
ATOM 847 C CA . LEU A 1 109 ? -13.891 8.671 0.115 1.00 92.75 109 LEU A CA 1
ATOM 848 C C . LEU A 1 109 ? -14.305 9.327 1.435 1.00 92.75 109 LEU A C 1
ATOM 850 O O . LEU A 1 109 ? -15.498 9.367 1.739 1.00 92.75 109 LEU A O 1
ATOM 854 N N . SER A 1 110 ? -13.361 9.895 2.187 1.00 93.62 110 SER A N 1
ATOM 855 C CA . SER A 1 110 ? -13.680 10.609 3.429 1.00 93.62 110 SER A CA 1
ATOM 856 C C . SER A 1 110 ? -14.569 11.831 3.177 1.00 93.62 110 SER A C 1
ATOM 858 O O . SER A 1 110 ? -15.452 12.114 3.983 1.00 93.62 110 SER A O 1
ATOM 860 N N . ALA A 1 111 ? -14.400 12.527 2.049 1.00 92.94 111 ALA A N 1
ATOM 861 C CA . ALA A 1 111 ? -15.236 13.674 1.699 1.00 92.94 111 ALA A CA 1
ATOM 862 C C . ALA A 1 111 ? -16.666 13.272 1.286 1.00 92.94 111 ALA A C 1
ATOM 864 O O . ALA A 1 111 ? -17.620 14.010 1.537 1.00 92.94 111 ALA A O 1
ATOM 865 N N . LEU A 1 112 ? -16.827 12.110 0.644 1.00 90.50 112 LEU A N 1
ATOM 866 C CA . LEU A 1 112 ? -18.121 11.617 0.159 1.00 90.50 112 LEU A CA 1
ATOM 867 C C . LEU A 1 112 ? -18.958 10.909 1.234 1.00 90.50 112 LEU A C 1
ATOM 869 O O . LEU A 1 112 ? -20.180 10.811 1.088 1.00 90.50 112 LEU A O 1
ATOM 873 N N . HIS A 1 113 ? -18.330 10.420 2.302 1.00 87.00 113 HIS A N 1
ATOM 874 C CA . HIS A 1 113 ? -18.986 9.648 3.354 1.00 87.00 113 HIS A CA 1
ATOM 875 C C . HIS A 1 113 ? -18.783 10.314 4.729 1.00 87.00 113 HIS A C 1
ATOM 877 O O . HIS A 1 113 ? -17.766 10.073 5.371 1.00 87.00 113 HIS A O 1
ATOM 883 N N . PRO A 1 114 ? -19.765 11.092 5.230 1.00 82.69 114 PRO A N 1
ATOM 884 C CA . PRO A 1 114 ? -19.640 11.849 6.485 1.00 82.69 114 PRO A CA 1
ATOM 885 C C . PRO A 1 114 ? -19.383 11.011 7.743 1.00 82.69 114 PRO A C 1
ATOM 887 O O . PRO A 1 114 ? -18.907 11.538 8.743 1.00 82.69 114 PRO A O 1
ATOM 890 N N . ASP A 1 115 ? -19.715 9.719 7.701 1.00 85.19 115 ASP A N 1
ATOM 891 C CA . ASP A 1 115 ? -19.485 8.777 8.803 1.00 85.19 115 ASP A CA 1
ATOM 892 C C . ASP A 1 115 ? -18.048 8.225 8.824 1.00 85.19 115 ASP A C 1
ATOM 894 O O . ASP A 1 115 ? -17.748 7.338 9.630 1.00 85.19 115 ASP A O 1
ATOM 898 N N . LEU A 1 116 ? -17.193 8.693 7.907 1.00 90.50 116 LEU A N 1
ATOM 899 C CA . LEU A 1 116 ? -15.790 8.319 7.820 1.00 90.50 116 LEU A CA 1
ATOM 900 C C . LEU A 1 116 ? -14.879 9.450 8.271 1.00 90.50 116 LEU A C 1
ATOM 902 O O . LEU A 1 116 ? -15.062 10.609 7.893 1.00 90.50 116 LEU A O 1
ATOM 906 N N . SER A 1 117 ? -13.830 9.076 8.989 1.00 94.75 117 SER A N 1
ATOM 907 C CA . SER A 1 117 ? -12.685 9.933 9.266 1.00 94.75 117 SER A CA 1
ATOM 908 C C . SER A 1 117 ? -11.438 9.400 8.577 1.00 94.75 117 SER A C 1
ATOM 910 O O . SER A 1 117 ? -11.216 8.194 8.489 1.00 94.75 117 SER A O 1
ATOM 912 N N . LEU A 1 118 ? -10.614 10.324 8.093 1.00 97.12 118 LEU A N 1
ATOM 913 C CA . LEU A 1 118 ? -9.263 10.041 7.636 1.00 97.12 118 LEU A CA 1
ATOM 914 C C . LEU A 1 118 ? -8.291 10.395 8.765 1.00 97.12 118 LEU A C 1
ATOM 916 O O . LEU A 1 118 ? -8.132 11.571 9.098 1.00 97.12 118 LEU A O 1
ATOM 920 N N . ALA A 1 119 ? -7.667 9.385 9.361 1.00 97.31 119 ALA A N 1
ATOM 921 C CA . ALA A 1 119 ? -6.668 9.544 10.407 1.00 97.31 119 ALA A CA 1
ATOM 922 C C . ALA A 1 119 ? -5.258 9.419 9.818 1.00 97.31 119 ALA A C 1
ATOM 924 O O . ALA A 1 119 ? -4.976 8.521 9.026 1.00 97.31 119 ALA A O 1
ATOM 925 N N . GLU A 1 120 ? -4.357 10.311 10.220 1.00 98.25 120 GLU A N 1
ATOM 926 C CA . GLU A 1 120 ? -2.924 10.157 9.972 1.00 98.25 120 GLU A CA 1
ATOM 927 C C . GLU A 1 120 ? -2.306 9.415 11.154 1.00 98.25 120 GLU A C 1
ATOM 929 O O . GLU A 1 120 ? -2.265 9.936 12.266 1.00 98.25 120 GLU A O 1
ATOM 934 N N . ILE A 1 121 ? -1.856 8.185 10.913 1.00 98.38 121 ILE A N 1
ATOM 935 C CA . ILE A 1 121 ? -1.329 7.297 11.958 1.00 98.38 121 ILE A CA 1
ATOM 936 C C . ILE A 1 121 ? 0.198 7.370 12.068 1.00 98.38 121 ILE A C 1
ATOM 938 O O . ILE A 1 121 ? 0.788 6.846 13.011 1.00 98.38 121 ILE A O 1
ATOM 942 N N . GLY A 1 122 ? 0.846 8.027 11.106 1.00 98.19 122 GLY A N 1
ATOM 943 C CA . GLY A 1 122 ? 2.278 8.276 11.105 1.00 98.19 122 GLY A CA 1
ATOM 944 C C . GLY A 1 122 ? 2.757 8.936 9.820 1.00 98.19 122 GLY A C 1
ATOM 945 O O . GLY A 1 122 ? 1.984 9.179 8.892 1.00 98.19 122 GLY A O 1
ATOM 946 N N . VAL A 1 123 ? 4.059 9.193 9.773 1.00 98.19 123 VAL A N 1
ATOM 947 C CA . VAL A 1 123 ? 4.764 9.756 8.621 1.00 98.19 123 VAL A CA 1
ATOM 948 C C . VAL A 1 123 ? 6.051 8.958 8.434 1.00 98.19 123 VAL A C 1
ATOM 950 O O . VAL A 1 123 ? 6.711 8.618 9.413 1.00 98.19 123 VAL A O 1
ATOM 953 N N . THR A 1 124 ? 6.384 8.622 7.194 1.00 97.81 124 THR A N 1
ATOM 954 C CA . THR A 1 124 ? 7.593 7.866 6.854 1.00 97.81 124 THR A CA 1
ATOM 955 C C . THR A 1 124 ? 8.853 8.735 6.865 1.00 97.81 124 THR A C 1
ATOM 957 O O . THR A 1 124 ? 8.782 9.962 6.974 1.00 97.81 124 THR A O 1
ATOM 960 N N . ALA A 1 125 ? 10.023 8.109 6.694 1.00 95.00 125 ALA A N 1
ATOM 961 C CA . ALA A 1 125 ? 11.308 8.806 6.624 1.00 95.00 125 ALA A CA 1
ATOM 962 C C . ALA A 1 125 ? 11.377 9.842 5.483 1.00 95.00 125 ALA A C 1
ATOM 964 O O . ALA A 1 125 ? 11.986 10.900 5.652 1.00 95.00 125 ALA A O 1
ATOM 965 N N . GLU A 1 126 ? 10.713 9.594 4.348 1.00 96.12 126 GLU A N 1
ATOM 966 C CA . GLU A 1 126 ? 10.655 10.546 3.229 1.00 96.12 126 GLU A CA 1
ATOM 967 C C . GLU A 1 126 ? 9.482 11.536 3.317 1.00 96.12 126 GLU A C 1
ATOM 969 O O . GLU A 1 126 ? 9.243 12.306 2.384 1.00 96.12 126 GLU A O 1
ATOM 974 N N . GLY A 1 127 ? 8.745 11.548 4.431 1.00 96.94 127 GLY A N 1
ATOM 975 C CA . GLY A 1 127 ? 7.669 12.507 4.668 1.00 96.94 127 GLY A CA 1
ATOM 976 C C . GLY A 1 127 ? 6.315 12.127 4.064 1.00 96.94 127 GLY A C 1
ATOM 977 O O . GLY A 1 127 ? 5.443 12.993 3.976 1.00 96.94 127 GLY A O 1
ATOM 978 N N . ARG A 1 128 ? 6.103 10.871 3.645 1.00 97.50 128 ARG A N 1
ATOM 979 C CA . ARG A 1 128 ? 4.786 10.402 3.180 1.00 97.50 128 ARG A CA 1
ATOM 980 C C . ARG A 1 128 ? 3.912 10.011 4.360 1.00 97.50 128 ARG A C 1
ATOM 982 O O . ARG A 1 128 ? 4.373 9.406 5.324 1.00 97.50 128 ARG A O 1
ATOM 989 N N . ARG A 1 129 ? 2.627 10.342 4.276 1.00 98.06 129 ARG A N 1
ATOM 990 C CA . ARG A 1 129 ? 1.655 10.058 5.333 1.00 98.06 129 ARG A CA 1
ATOM 991 C C . ARG A 1 129 ? 1.271 8.584 5.308 1.00 98.06 129 ARG A C 1
ATOM 993 O O . ARG A 1 129 ? 1.083 7.993 4.246 1.00 98.06 129 ARG A O 1
ATOM 1000 N N . ILE A 1 130 ? 1.108 8.007 6.490 1.00 98.56 130 ILE A N 1
ATOM 1001 C CA . ILE A 1 130 ? 0.475 6.707 6.679 1.00 98.56 130 ILE A CA 1
ATOM 1002 C C . ILE A 1 130 ? -0.941 6.988 7.161 1.00 98.56 130 ILE A C 1
ATOM 1004 O O . ILE A 1 130 ? -1.138 7.588 8.218 1.00 98.56 130 ILE A O 1
ATOM 1008 N N . LEU A 1 131 ? -1.925 6.587 6.361 1.00 98.44 131 LEU A N 1
ATOM 1009 C CA . LEU A 1 131 ? -3.320 6.954 6.570 1.00 98.44 131 LEU A CA 1
ATOM 1010 C C . LEU A 1 131 ? -4.175 5.746 6.934 1.00 98.44 131 LEU A C 1
ATOM 1012 O O . LEU A 1 131 ? -3.990 4.650 6.395 1.00 98.44 131 LEU A O 1
ATOM 1016 N N . ALA A 1 132 ? -5.161 5.991 7.792 1.00 98.38 132 ALA A N 1
ATOM 1017 C CA . ALA A 1 132 ? -6.252 5.082 8.083 1.00 98.38 132 ALA A CA 1
ATOM 1018 C C . ALA A 1 132 ? -7.598 5.728 7.722 1.00 98.38 132 ALA A C 1
ATOM 1020 O O . ALA A 1 132 ? -7.851 6.880 8.066 1.00 98.38 132 ALA A O 1
ATOM 1021 N N . LEU A 1 133 ? -8.473 4.989 7.036 1.00 97.56 133 LEU A N 1
ATOM 1022 C CA . LEU A 1 133 ? -9.896 5.328 6.946 1.00 97.56 133 LEU A CA 1
ATOM 1023 C C . LEU A 1 133 ? -10.627 4.644 8.095 1.00 97.56 133 LEU A C 1
ATOM 1025 O O . LEU A 1 133 ? -10.487 3.438 8.279 1.00 97.56 133 LEU A O 1
ATOM 1029 N N . GLU A 1 134 ? -11.434 5.383 8.838 1.00 97.50 134 GLU A N 1
ATOM 1030 C CA . GLU A 1 134 ? -12.113 4.877 10.025 1.00 97.50 134 GLU A CA 1
ATOM 1031 C C . GLU A 1 134 ? -13.610 5.130 9.936 1.00 97.50 134 GLU A C 1
ATOM 1033 O O . GLU A 1 134 ? -14.045 6.198 9.513 1.00 97.50 134 GLU A O 1
ATOM 1038 N N . THR A 1 135 ? -14.416 4.161 10.360 1.00 96.12 135 THR A N 1
ATOM 1039 C CA . THR A 1 135 ? -15.832 4.410 10.650 1.00 96.12 135 THR A CA 1
ATOM 1040 C C . THR A 1 135 ? -15.993 4.989 12.054 1.00 96.12 135 THR A C 1
ATOM 1042 O O . THR A 1 135 ? -15.086 4.901 12.878 1.00 96.12 135 THR A O 1
ATOM 1045 N N . ALA A 1 136 ? -17.193 5.481 12.373 1.00 94.88 136 ALA A N 1
ATOM 1046 C CA . ALA A 1 136 ? -17.548 5.905 13.728 1.00 94.88 136 ALA A CA 1
ATOM 1047 C C . ALA A 1 136 ? -17.091 4.916 14.822 1.00 94.88 136 ALA A C 1
ATOM 1049 O O . ALA A 1 136 ? -17.271 3.702 14.691 1.00 94.88 136 ALA A O 1
ATOM 1050 N N . THR A 1 137 ? -16.562 5.459 15.919 1.00 95.88 137 THR A N 1
ATOM 1051 C CA . THR A 1 137 ? -16.047 4.696 17.063 1.00 95.88 137 THR A CA 1
ATOM 1052 C C . THR A 1 137 ? -17.097 3.765 17.669 1.00 95.88 137 THR A C 1
ATOM 1054 O O . THR A 1 137 ? -18.273 4.131 17.808 1.00 95.88 137 THR A O 1
ATOM 1057 N N . ARG A 1 138 ? -16.659 2.566 18.063 1.00 96.56 138 ARG A N 1
ATOM 1058 C CA . ARG A 1 138 ? -17.443 1.531 18.755 1.00 96.56 138 ARG A CA 1
ATOM 1059 C C . ARG A 1 138 ? -16.593 0.875 19.843 1.00 96.56 138 ARG A C 1
ATOM 1061 O O . ARG A 1 138 ? -15.412 1.168 19.972 1.00 96.56 138 ARG A O 1
ATOM 1068 N N . GLU A 1 139 ? -17.218 0.010 20.637 1.00 95.81 139 GLU A N 1
ATOM 1069 C CA . GLU A 1 139 ? -16.527 -0.767 21.674 1.00 95.81 139 GLU A CA 1
ATOM 1070 C C . GLU A 1 139 ? -15.634 -1.866 21.077 1.00 95.81 139 GLU A C 1
ATOM 1072 O O . GLU A 1 139 ? -14.534 -2.098 21.569 1.00 95.81 139 GLU A O 1
ATOM 1077 N N . GLU A 1 140 ? -16.094 -2.524 20.008 1.00 98.00 140 GLU A N 1
ATOM 1078 C CA . GLU A 1 140 ? -15.325 -3.539 19.285 1.00 98.00 140 GLU A CA 1
ATOM 1079 C C . GLU A 1 140 ? -14.730 -2.938 18.000 1.00 98.00 140 GLU A C 1
ATOM 1081 O O . GLU A 1 140 ? -15.431 -2.253 17.249 1.00 98.00 140 GLU A O 1
ATOM 1086 N N . THR A 1 141 ? -13.463 -3.245 17.708 1.00 98.38 141 THR A N 1
ATOM 1087 C CA . THR A 1 141 ? -12.730 -2.692 16.553 1.00 98.38 141 THR A CA 1
ATOM 1088 C C . THR A 1 141 ? -12.185 -3.799 15.660 1.00 98.38 141 THR A C 1
ATOM 1090 O O . THR A 1 141 ? -11.603 -4.770 16.146 1.00 98.38 141 THR A O 1
ATOM 1093 N N . ILE A 1 142 ? -12.327 -3.637 14.346 1.00 98.56 142 ILE A N 1
ATOM 1094 C CA . ILE A 1 142 ? -11.735 -4.501 13.325 1.00 98.56 142 ILE A CA 1
ATOM 1095 C C . ILE A 1 142 ? -10.714 -3.690 12.522 1.00 98.56 142 ILE A C 1
ATOM 1097 O O . ILE A 1 142 ? -11.076 -2.744 11.820 1.00 98.56 142 ILE A O 1
ATOM 1101 N N . LEU A 1 143 ? -9.441 -4.076 12.612 1.00 98.75 143 LEU A N 1
ATOM 1102 C CA . LEU A 1 143 ? -8.353 -3.493 11.828 1.00 98.75 143 LEU A CA 1
ATOM 1103 C C . LEU A 1 143 ? -8.157 -4.297 10.540 1.00 98.75 143 LEU A C 1
ATOM 1105 O O . LEU A 1 143 ? -7.979 -5.513 10.584 1.00 98.75 143 LEU A O 1
ATOM 1109 N N . ILE A 1 144 ? -8.179 -3.618 9.398 1.00 98.62 144 ILE A N 1
ATOM 1110 C CA . ILE A 1 144 ? -7.998 -4.206 8.072 1.00 98.62 144 ILE A CA 1
ATOM 1111 C C . ILE A 1 144 ? -6.868 -3.458 7.371 1.00 98.62 144 ILE A C 1
ATOM 1113 O O . ILE A 1 144 ? -6.999 -2.275 7.071 1.00 98.62 144 ILE A O 1
ATOM 1117 N N . ASN A 1 145 ? -5.758 -4.120 7.071 1.00 98.44 145 ASN A N 1
ATOM 1118 C CA . ASN A 1 145 ? -4.625 -3.468 6.416 1.00 98.44 145 ASN A CA 1
ATOM 1119 C C . ASN A 1 145 ? -4.069 -4.276 5.251 1.00 98.44 145 ASN A C 1
ATOM 1121 O O . ASN A 1 145 ? -4.276 -5.481 5.128 1.00 98.44 145 ASN A O 1
ATOM 1125 N N . ALA A 1 146 ? -3.349 -3.575 4.386 1.00 97.00 146 ALA A N 1
ATOM 1126 C CA . ALA A 1 146 ? -2.445 -4.194 3.436 1.00 97.00 146 ALA A CA 1
ATOM 1127 C C . ALA A 1 146 ? -1.150 -4.566 4.163 1.00 97.00 146 ALA A C 1
ATOM 1129 O O . ALA A 1 146 ? -0.795 -3.916 5.143 1.00 97.00 146 ALA A O 1
ATOM 1130 N N . THR A 1 147 ? -0.422 -5.554 3.661 1.00 94.75 147 THR A N 1
ATOM 1131 C CA . THR A 1 147 ? 0.950 -5.832 4.098 1.00 94.75 147 THR A CA 1
ATOM 1132 C C . THR A 1 147 ? 1.866 -4.607 3.966 1.00 94.75 147 THR A C 1
ATOM 1134 O O . THR A 1 147 ? 1.669 -3.724 3.123 1.00 94.75 147 THR A O 1
ATOM 1137 N N . MET A 1 148 ? 2.907 -4.560 4.801 1.00 95.00 148 MET A N 1
ATOM 1138 C CA . MET A 1 148 ? 4.003 -3.590 4.699 1.00 95.00 148 MET A CA 1
ATOM 1139 C C . MET A 1 148 ? 5.025 -3.932 3.604 1.00 95.00 148 MET A C 1
ATOM 1141 O O . MET A 1 148 ? 5.976 -3.171 3.419 1.00 95.00 148 MET A O 1
ATOM 1145 N N . GLN A 1 149 ? 4.858 -5.047 2.888 1.00 90.56 149 GLN A N 1
ATOM 1146 C CA . GLN A 1 149 ? 5.717 -5.475 1.779 1.00 90.56 149 GLN A CA 1
ATOM 1147 C C . GLN A 1 149 ? 5.265 -4.823 0.459 1.00 90.56 149 GLN A C 1
ATOM 1149 O O . GLN A 1 149 ? 4.234 -5.207 -0.092 1.00 90.56 149 GLN A O 1
ATOM 1154 N N . PRO A 1 150 ? 5.996 -3.839 -0.096 1.00 86.75 150 PRO A N 1
ATOM 1155 C CA . PRO A 1 150 ? 5.470 -3.060 -1.218 1.00 86.75 150 PRO A CA 1
ATOM 1156 C C . PRO A 1 150 ? 5.303 -3.819 -2.538 1.00 86.75 150 PRO A C 1
ATOM 1158 O O . PRO A 1 150 ? 4.479 -3.421 -3.366 1.00 86.75 150 PRO A O 1
ATOM 1161 N N . ALA A 1 151 ? 6.044 -4.916 -2.726 1.00 83.12 151 ALA A N 1
ATOM 1162 C CA . ALA A 1 151 ? 5.898 -5.814 -3.872 1.00 83.12 151 ALA A CA 1
ATOM 1163 C C . ALA A 1 151 ? 4.566 -6.577 -3.901 1.00 83.12 151 ALA A C 1
ATOM 1165 O O . ALA A 1 151 ? 4.252 -7.229 -4.906 1.00 83.12 151 ALA A O 1
ATOM 1166 N N . GLU A 1 152 ? 3.792 -6.505 -2.826 1.00 87.31 152 GLU A N 1
ATOM 1167 C CA . GLU A 1 152 ? 2.487 -7.122 -2.687 1.00 87.31 152 GLU A CA 1
ATOM 1168 C C . GLU A 1 152 ? 1.402 -6.036 -2.765 1.00 87.31 152 GLU A C 1
ATOM 1170 O O . GLU A 1 152 ? 1.121 -5.351 -1.777 1.00 87.31 152 GLU A O 1
ATOM 1175 N N . PRO A 1 153 ? 0.797 -5.796 -3.947 1.00 82.69 153 PRO A N 1
ATOM 1176 C CA . PRO A 1 153 ? -0.181 -4.727 -4.133 1.00 82.69 153 PRO A CA 1
ATOM 1177 C C . PRO A 1 153 ? -1.524 -5.056 -3.454 1.00 82.69 153 PRO A C 1
ATOM 1179 O O . PRO A 1 153 ? -2.523 -5.357 -4.105 1.00 82.69 153 PRO A O 1
ATOM 1182 N N . ALA A 1 154 ? -1.568 -4.947 -2.127 1.00 91.62 154 ALA A N 1
ATOM 1183 C CA . ALA A 1 154 ? -2.716 -5.295 -1.290 1.00 91.62 154 ALA A CA 1
ATOM 1184 C C . ALA A 1 154 ? -3.637 -4.104 -0.943 1.00 91.62 154 ALA A C 1
ATOM 1186 O O . ALA A 1 154 ? -4.696 -4.289 -0.343 1.00 91.62 154 ALA A O 1
ATOM 1187 N N . ALA A 1 155 ? -3.302 -2.887 -1.386 1.00 93.56 155 ALA A N 1
ATOM 1188 C CA . ALA A 1 155 ? -4.121 -1.693 -1.147 1.00 93.56 155 ALA A CA 1
ATOM 1189 C C . ALA A 1 155 ? -5.541 -1.810 -1.735 1.00 93.56 155 ALA A C 1
ATOM 1191 O O . ALA A 1 155 ? -6.520 -1.400 -1.115 1.00 93.56 155 ALA A O 1
ATOM 1192 N N . ARG A 1 156 ? -5.671 -2.404 -2.931 1.00 91.88 156 ARG A N 1
ATOM 1193 C CA . ARG A 1 156 ? -6.962 -2.567 -3.620 1.00 91.88 156 ARG A CA 1
ATOM 1194 C C . ARG A 1 156 ? -7.912 -3.522 -2.881 1.00 91.88 156 ARG A C 1
ATOM 1196 O O . ARG A 1 156 ? -9.059 -3.127 -2.692 1.00 91.88 156 ARG A O 1
ATOM 1203 N N . PRO A 1 157 ? -7.483 -4.714 -2.421 1.00 93.69 157 PRO A N 1
ATOM 1204 C CA . PRO A 1 157 ? -8.284 -5.548 -1.523 1.00 93.69 157 PRO A CA 1
ATOM 1205 C C . PRO A 1 157 ? -8.805 -4.822 -0.274 1.00 93.69 157 PRO A C 1
ATOM 1207 O O . PRO A 1 157 ? -9.982 -4.960 0.056 1.00 93.69 157 PRO A O 1
ATOM 1210 N N . VAL A 1 158 ? -7.978 -3.996 0.379 1.00 96.75 158 VAL A N 1
ATOM 1211 C CA . VAL A 1 158 ? -8.406 -3.207 1.551 1.00 96.75 158 VAL A CA 1
ATOM 1212 C C . VAL A 1 158 ? -9.512 -2.219 1.176 1.00 96.75 158 VAL A C 1
ATOM 1214 O O . VAL A 1 158 ? -10.552 -2.179 1.832 1.00 96.75 158 VAL A O 1
ATOM 1217 N N . LEU A 1 159 ? -9.330 -1.460 0.091 1.00 94.88 159 LEU A N 1
ATOM 1218 C CA . LEU A 1 159 ? -10.353 -0.527 -0.393 1.00 94.88 159 LEU A CA 1
ATOM 1219 C C . LEU A 1 159 ? -11.629 -1.254 -0.849 1.00 94.88 159 LEU A C 1
ATOM 1221 O O . LEU A 1 159 ? -12.731 -0.764 -0.626 1.00 94.88 159 LEU A O 1
ATOM 1225 N N . ALA A 1 160 ? -11.520 -2.453 -1.426 1.00 94.31 160 ALA A N 1
ATOM 1226 C CA . ALA A 1 160 ? -12.679 -3.272 -1.778 1.00 94.31 160 ALA A CA 1
ATOM 1227 C C . ALA A 1 160 ? -13.482 -3.707 -0.538 1.00 94.31 160 ALA A C 1
ATOM 1229 O O . ALA A 1 160 ? -14.713 -3.650 -0.561 1.00 94.31 160 ALA A O 1
ATOM 1230 N N . ALA A 1 161 ? -12.807 -4.087 0.554 1.00 95.00 161 ALA A N 1
ATOM 1231 C CA . ALA A 1 161 ? -13.465 -4.378 1.829 1.00 95.00 161 ALA A CA 1
ATOM 1232 C C . ALA A 1 161 ? -14.206 -3.144 2.373 1.00 95.00 161 ALA A C 1
ATOM 1234 O O . ALA A 1 161 ? -15.342 -3.255 2.838 1.00 95.00 161 ALA A O 1
ATOM 1235 N N . PHE A 1 162 ? -13.603 -1.962 2.239 1.00 94.31 162 PHE A N 1
ATOM 1236 C CA . PHE A 1 162 ? -14.250 -0.695 2.560 1.00 94.31 162 PHE A CA 1
ATOM 1237 C C . PHE A 1 162 ? -15.523 -0.450 1.721 1.00 94.31 162 PHE A C 1
ATOM 1239 O O . PHE A 1 162 ? -16.585 -0.159 2.280 1.00 94.31 162 PHE A O 1
ATOM 1246 N N . TYR A 1 163 ? -15.459 -0.611 0.393 1.00 93.69 163 TYR A N 1
ATOM 1247 C CA . TYR A 1 163 ? -16.624 -0.425 -0.482 1.00 93.69 163 TYR A CA 1
ATOM 1248 C C . TYR A 1 163 ? -17.755 -1.404 -0.140 1.00 93.69 163 TYR A C 1
ATOM 1250 O O . TYR A 1 163 ? -18.920 -1.014 -0.099 1.00 93.69 163 TYR A O 1
ATOM 1258 N N . ALA A 1 164 ? -17.423 -2.659 0.175 1.00 93.25 164 ALA A N 1
ATOM 1259 C CA . ALA A 1 164 ? -18.405 -3.645 0.619 1.00 93.25 164 ALA A CA 1
ATOM 1260 C C . ALA A 1 164 ? -19.081 -3.235 1.942 1.00 93.25 164 ALA A C 1
ATOM 1262 O O . ALA A 1 164 ? -20.287 -3.401 2.105 1.00 93.25 164 ALA A O 1
ATOM 1263 N N . LEU A 1 165 ? -18.334 -2.640 2.876 1.00 92.38 165 LEU A N 1
ATOM 1264 C CA . LEU A 1 165 ? -18.870 -2.162 4.158 1.00 92.38 165 LEU A CA 1
ATOM 1265 C C . LEU A 1 165 ? -19.673 -0.856 4.053 1.00 92.38 165 LEU A C 1
ATOM 1267 O O . LEU A 1 165 ? -20.365 -0.473 5.001 1.00 92.38 165 LEU A O 1
ATOM 1271 N N . THR A 1 166 ? -19.634 -0.188 2.901 1.00 87.38 166 THR A N 1
ATOM 1272 C CA . THR A 1 166 ? -20.377 1.051 2.633 1.00 87.38 166 THR A CA 1
ATOM 1273 C C . THR A 1 166 ? -21.476 0.888 1.576 1.00 87.38 166 THR A C 1
ATOM 1275 O O . THR A 1 166 ? -22.138 1.864 1.219 1.00 87.38 166 THR A O 1
ATOM 1278 N N . ASP A 1 167 ? -21.768 -0.351 1.161 1.00 90.19 167 ASP A N 1
ATOM 1279 C CA . ASP A 1 167 ? -22.746 -0.710 0.119 1.00 90.19 167 ASP A CA 1
ATOM 1280 C C . ASP A 1 167 ? -24.230 -0.462 0.482 1.00 90.19 167 ASP A C 1
ATOM 1282 O O . ASP A 1 167 ? -25.124 -0.701 -0.331 1.00 90.19 167 ASP A O 1
ATOM 1286 N N . ARG A 1 168 ? -24.508 0.035 1.697 1.00 86.81 168 ARG A N 1
ATOM 1287 C CA . ARG A 1 168 ? -25.848 0.303 2.266 1.00 86.81 168 ARG A CA 1
ATOM 1288 C C . ARG A 1 168 ? -26.752 -0.929 2.411 1.00 86.81 168 ARG A C 1
ATOM 1290 O O . ARG A 1 168 ? -27.955 -0.776 2.627 1.00 86.81 168 ARG A O 1
ATOM 1297 N N . SER A 1 169 ? -26.206 -2.138 2.323 1.00 94.62 169 SER A N 1
ATOM 1298 C CA . SER A 1 169 ? -26.938 -3.355 2.660 1.00 94.62 169 SER A CA 1
ATOM 1299 C C . SER A 1 169 ? -27.286 -3.411 4.155 1.00 94.62 169 SER A C 1
ATOM 1301 O O . SER A 1 169 ? -26.650 -2.783 5.004 1.00 94.62 169 SER A O 1
ATOM 1303 N N . ALA A 1 170 ? -28.303 -4.204 4.506 1.00 96.25 170 ALA A N 1
ATOM 1304 C CA . ALA A 1 170 ? -28.661 -4.427 5.908 1.00 96.25 170 ALA A CA 1
ATOM 1305 C C . ALA A 1 170 ? -27.510 -5.074 6.703 1.00 96.25 170 ALA A C 1
ATOM 1307 O O . ALA A 1 170 ? -27.326 -4.777 7.882 1.00 96.25 170 ALA A O 1
ATOM 1308 N N . LEU A 1 171 ? -26.716 -5.929 6.045 1.00 96.25 171 LEU A N 1
ATOM 1309 C CA . LEU A 1 171 ? -25.547 -6.561 6.649 1.00 96.25 171 LEU A CA 1
ATOM 1310 C C . LEU A 1 171 ? -24.454 -5.531 6.952 1.00 96.25 171 LEU A C 1
ATOM 1312 O O . LEU A 1 171 ? -23.982 -5.479 8.084 1.00 96.25 171 LEU A O 1
ATOM 1316 N N . SER A 1 172 ? -24.076 -4.694 5.981 1.00 94.38 172 SER A N 1
ATOM 1317 C CA . SER A 1 172 ? -23.032 -3.685 6.195 1.00 94.38 172 SER A CA 1
ATOM 1318 C C . SER A 1 172 ? -23.442 -2.639 7.232 1.00 94.38 172 SER A C 1
ATOM 1320 O O . SER A 1 172 ? -22.616 -2.218 8.040 1.00 94.38 172 SER A O 1
ATOM 1322 N N . HIS A 1 173 ? -24.729 -2.278 7.289 1.00 93.75 173 HIS A N 1
ATOM 1323 C CA . HIS A 1 173 ? -25.272 -1.448 8.365 1.00 93.75 173 HIS A CA 1
ATOM 1324 C C . HIS A 1 173 ? -25.115 -2.111 9.737 1.00 93.75 173 HIS A C 1
ATOM 1326 O O . HIS A 1 173 ? -24.505 -1.526 10.628 1.00 93.75 173 HIS A O 1
ATOM 1332 N N . SER A 1 174 ? -25.598 -3.349 9.891 1.00 96.19 174 SER A N 1
ATOM 1333 C CA . SER A 1 174 ? -25.516 -4.081 11.160 1.00 96.19 174 SER A CA 1
ATOM 1334 C C . SER A 1 174 ? -24.070 -4.267 11.633 1.00 96.19 174 SER A C 1
ATOM 1336 O O . SER A 1 174 ? -23.796 -4.168 1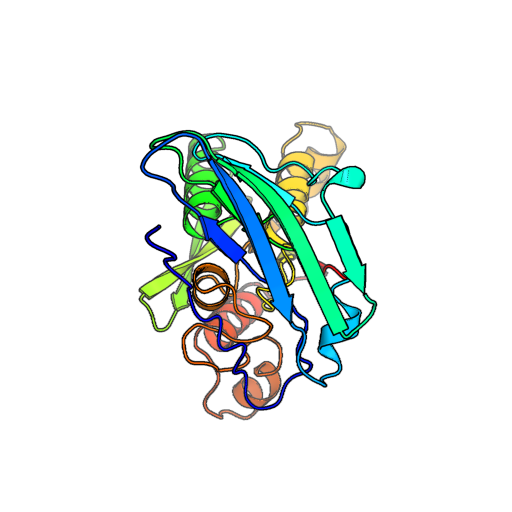2.828 1.00 96.19 174 SER A O 1
ATOM 1338 N N . LEU A 1 175 ? -23.133 -4.483 10.705 1.00 96.31 175 LEU A N 1
ATOM 1339 C CA . LEU A 1 175 ? -21.710 -4.565 11.021 1.00 96.31 175 LEU A CA 1
ATOM 1340 C C . LEU A 1 175 ? -21.162 -3.229 11.542 1.00 96.31 175 LEU A C 1
ATOM 1342 O O . LEU A 1 175 ? -20.496 -3.230 12.571 1.00 96.31 175 LEU A O 1
ATOM 1346 N N . ARG A 1 176 ? -21.467 -2.096 10.894 1.00 94.69 176 ARG A N 1
ATOM 1347 C CA . ARG A 1 176 ? -21.008 -0.755 11.324 1.00 94.69 176 ARG A CA 1
ATOM 1348 C C . ARG A 1 176 ? -21.709 -0.225 12.584 1.00 94.69 176 ARG A C 1
ATOM 1350 O O . ARG A 1 176 ? -21.216 0.690 13.247 1.00 94.69 176 ARG A O 1
ATOM 1357 N N . GLU A 1 177 ? -22.871 -0.768 12.938 1.00 94.94 177 GLU A N 1
ATOM 1358 C CA . GLU A 1 177 ? -23.504 -0.497 14.236 1.00 94.94 177 GLU A CA 1
ATOM 1359 C C . GLU A 1 177 ? -22.770 -1.188 15.386 1.00 94.94 177 GLU A C 1
ATOM 1361 O O . GLU A 1 177 ? -22.737 -0.653 16.492 1.00 94.94 177 GLU A O 1
ATOM 1366 N N . ARG A 1 178 ? -22.155 -2.345 15.122 1.00 96.94 178 ARG A N 1
ATOM 1367 C CA . ARG A 1 178 ? -21.455 -3.140 16.131 1.00 96.94 178 ARG A CA 1
ATOM 1368 C C . ARG A 1 178 ? -19.965 -2.818 16.233 1.00 96.94 178 ARG A C 1
ATOM 1370 O O . ARG A 1 178 ? -19.459 -2.670 17.340 1.00 96.94 178 ARG A O 1
ATOM 1377 N N . PHE A 1 179 ? -19.283 -2.718 15.097 1.00 97.88 179 PHE A N 1
ATOM 1378 C CA . PHE A 1 179 ? -17.830 -2.598 15.025 1.00 97.88 179 PHE A CA 1
ATOM 1379 C C . PHE A 1 179 ? -17.395 -1.247 14.466 1.00 97.88 179 PHE A C 1
ATOM 1381 O O . PHE A 1 179 ? -18.000 -0.730 13.523 1.00 97.88 179 PHE A O 1
ATOM 1388 N N . GLN A 1 180 ? -16.306 -0.713 15.010 1.00 97.62 180 GLN A N 1
ATOM 1389 C CA . GLN A 1 180 ? -15.484 0.265 14.318 1.00 97.62 180 GLN A CA 1
ATOM 1390 C C . GLN A 1 180 ? -14.615 -0.495 13.319 1.00 97.62 180 GLN A C 1
ATOM 1392 O O . GLN A 1 180 ? -13.974 -1.482 13.676 1.00 97.62 180 GLN A O 1
ATOM 1397 N N . PHE A 1 181 ? -14.576 -0.042 12.072 1.00 98.00 181 PHE A N 1
ATOM 1398 C CA . PHE A 1 181 ? -13.646 -0.546 11.072 1.00 98.00 181 PHE A CA 1
ATOM 1399 C C . PHE A 1 181 ? -12.560 0.491 10.823 1.00 98.00 181 PHE A C 1
ATOM 1401 O O . PHE A 1 181 ? -12.873 1.655 10.571 1.00 98.00 181 PHE A O 1
ATOM 1408 N N . CYS A 1 182 ? -11.309 0.043 10.859 1.00 98.38 182 CYS A N 1
ATOM 1409 C CA . CYS A 1 182 ? -10.132 0.846 10.555 1.00 98.38 182 CYS A CA 1
ATOM 1410 C C . CYS A 1 182 ? -9.401 0.216 9.371 1.00 98.38 182 CYS A C 1
ATOM 1412 O O . CYS A 1 182 ? -8.993 -0.942 9.442 1.00 98.38 182 CYS A O 1
ATOM 1414 N N . PHE A 1 183 ? -9.236 0.961 8.284 1.00 98.44 183 PHE A N 1
ATOM 1415 C CA . PHE A 1 183 ? -8.618 0.490 7.050 1.00 98.44 183 PHE A CA 1
ATOM 1416 C C . PHE A 1 183 ? -7.281 1.187 6.836 1.00 98.44 183 PHE A C 1
ATOM 1418 O O . PHE A 1 183 ? -7.268 2.406 6.713 1.00 98.44 183 PHE A O 1
ATOM 1425 N N . VAL A 1 184 ? -6.183 0.439 6.707 1.00 98.50 184 VAL A N 1
ATOM 1426 C CA . VAL A 1 184 ? -4.844 0.973 6.387 1.00 98.50 184 VAL A CA 1
ATOM 1427 C C . VAL A 1 184 ? -4.378 0.390 5.047 1.00 98.50 184 VAL A C 1
ATOM 1429 O O . VAL A 1 184 ? -3.721 -0.655 5.013 1.00 98.50 184 VAL A O 1
ATOM 1432 N N . PRO A 1 185 ? -4.731 1.009 3.903 1.00 97.56 185 PRO A N 1
ATOM 1433 C CA . PRO A 1 185 ? -4.453 0.431 2.587 1.00 97.56 185 PRO A CA 1
ATOM 1434 C C . PRO A 1 185 ? -2.976 0.482 2.188 1.00 97.56 185 PRO A C 1
ATOM 1436 O O . PRO A 1 185 ? -2.566 -0.236 1.277 1.00 97.56 185 PRO A O 1
ATOM 1439 N N . LYS A 1 186 ? -2.171 1.350 2.815 1.00 96.38 186 LYS A N 1
ATOM 1440 C CA . LYS A 1 186 ? -0.781 1.581 2.406 1.00 96.38 186 LYS A CA 1
ATOM 1441 C C . LYS A 1 186 ? 0.138 1.878 3.598 1.00 96.38 186 LYS A C 1
ATOM 1443 O O . LYS A 1 186 ? 0.542 3.021 3.777 1.00 96.38 186 LYS A O 1
ATOM 1448 N N . PRO A 1 187 ? 0.501 0.871 4.411 1.00 97.25 187 PRO A N 1
ATOM 1449 C CA . PRO A 1 187 ? 1.334 1.102 5.592 1.00 97.25 187 PRO A CA 1
ATOM 1450 C C . PRO A 1 187 ? 2.818 1.363 5.279 1.00 97.25 187 PRO A C 1
ATOM 1452 O O . PRO A 1 187 ? 3.529 1.853 6.144 1.00 97.25 187 PRO A O 1
ATOM 1455 N N . ASN A 1 188 ? 3.290 1.064 4.060 1.00 96.44 188 ASN A N 1
ATOM 1456 C CA . ASN A 1 188 ? 4.654 1.363 3.597 1.00 96.44 188 ASN A CA 1
ATOM 1457 C C . ASN A 1 188 ? 4.626 2.162 2.275 1.00 96.44 188 ASN A C 1
ATOM 1459 O O . ASN A 1 188 ? 4.845 1.594 1.191 1.00 96.44 188 ASN A O 1
ATOM 1463 N N . PRO A 1 189 ? 4.271 3.461 2.321 1.00 95.69 189 PRO A N 1
ATOM 1464 C CA . PRO A 1 189 ? 4.142 4.281 1.123 1.00 95.69 189 PRO A CA 1
ATOM 1465 C C . PRO A 1 189 ? 5.495 4.570 0.455 1.00 95.69 189 PRO A C 1
ATOM 1467 O O . PRO A 1 189 ? 5.548 4.535 -0.771 1.00 95.69 189 PRO A O 1
ATOM 1470 N N . ASP A 1 190 ? 6.593 4.748 1.196 1.00 93.88 190 ASP A N 1
ATOM 1471 C CA . ASP A 1 190 ? 7.922 5.004 0.605 1.00 93.88 190 ASP A CA 1
ATOM 1472 C C . ASP A 1 190 ? 8.438 3.806 -0.182 1.00 93.88 190 ASP A C 1
ATOM 1474 O O . ASP A 1 190 ? 8.779 3.917 -1.361 1.00 93.88 190 ASP A O 1
ATOM 1478 N N . GLY A 1 191 ? 8.423 2.626 0.440 1.00 89.69 191 GLY A N 1
ATOM 1479 C CA . GLY A 1 191 ? 8.831 1.405 -0.238 1.00 89.69 191 GLY A CA 1
ATOM 1480 C C . GLY A 1 191 ? 7.988 1.148 -1.483 1.00 89.69 191 GLY A C 1
ATOM 1481 O O . GLY A 1 191 ? 8.494 0.710 -2.512 1.00 89.69 191 GLY A O 1
ATOM 1482 N N . SER A 1 192 ? 6.707 1.501 -1.430 1.00 88.00 192 SER A N 1
ATOM 1483 C CA . SER A 1 192 ? 5.841 1.421 -2.599 1.00 88.00 192 SER A CA 1
ATOM 1484 C C . SER A 1 192 ? 6.265 2.400 -3.674 1.00 88.00 192 SER A C 1
ATOM 1486 O O . SER A 1 192 ? 6.535 1.962 -4.787 1.00 88.00 192 SER A O 1
ATOM 1488 N N . TYR A 1 193 ? 6.372 3.690 -3.354 1.00 86.31 193 TYR A N 1
ATOM 1489 C CA . TYR A 1 193 ? 6.773 4.734 -4.295 1.00 86.31 193 TYR A CA 1
ATOM 1490 C C . TYR A 1 193 ? 8.008 4.339 -5.119 1.00 86.31 193 TYR A C 1
ATOM 1492 O O . TYR A 1 193 ? 8.021 4.523 -6.335 1.00 86.31 193 TYR A O 1
ATOM 1500 N N . HIS A 1 194 ? 9.001 3.724 -4.471 1.00 80.44 194 HIS A N 1
ATOM 1501 C CA . HIS A 1 194 ? 10.242 3.280 -5.113 1.00 80.44 194 HIS A CA 1
ATOM 1502 C C . HIS A 1 194 ? 10.185 1.893 -5.768 1.00 80.44 194 HIS A C 1
ATOM 1504 O O . HIS A 1 194 ? 11.172 1.461 -6.363 1.00 80.44 194 HIS A O 1
ATOM 1510 N N . GLY A 1 195 ? 9.064 1.179 -5.674 1.00 76.81 195 GLY A N 1
ATOM 1511 C CA . GLY A 1 195 ? 8.920 -0.177 -6.205 1.00 76.81 195 GLY A CA 1
ATOM 1512 C C . GLY A 1 195 ? 9.780 -1.204 -5.465 1.00 76.81 195 GLY A C 1
ATOM 1513 O O . GLY A 1 195 ? 10.335 -2.114 -6.083 1.00 76.81 195 GLY A O 1
ATOM 1514 N N . MET A 1 196 ? 9.936 -1.038 -4.152 1.00 79.75 196 MET A N 1
ATOM 1515 C CA . MET A 1 196 ? 10.707 -1.936 -3.299 1.00 79.75 196 MET A CA 1
ATOM 1516 C C . MET A 1 196 ? 10.018 -3.293 -3.125 1.00 79.75 196 MET A C 1
ATOM 1518 O O . MET A 1 196 ? 8.818 -3.455 -3.331 1.00 79.75 196 MET A O 1
ATOM 1522 N N . SER A 1 197 ? 10.807 -4.282 -2.710 1.00 79.38 197 SER A N 1
ATOM 1523 C CA . SER A 1 197 ? 10.333 -5.644 -2.456 1.00 79.38 197 SER A CA 1
ATOM 1524 C C . SER A 1 197 ? 9.655 -5.763 -1.088 1.00 79.38 197 SER A C 1
ATOM 1526 O O . SER A 1 197 ? 8.432 -5.761 -0.983 1.00 79.38 197 SER A O 1
ATOM 1528 N N . CYS A 1 198 ? 10.472 -5.795 -0.036 1.00 83.69 198 CYS A N 1
ATOM 1529 C CA . CYS A 1 198 ? 10.045 -5.913 1.359 1.00 83.69 198 CYS A CA 1
ATOM 1530 C C . CYS A 1 198 ? 10.488 -4.709 2.202 1.00 83.69 198 CYS A C 1
ATOM 1532 O O . CYS A 1 198 ? 10.246 -4.686 3.406 1.00 83.69 198 CYS A O 1
ATOM 1534 N N . THR A 1 199 ? 11.189 -3.747 1.594 1.00 86.94 199 THR A N 1
ATOM 1535 C CA . THR A 1 199 ? 11.813 -2.632 2.305 1.00 86.94 199 THR A CA 1
ATOM 1536 C C . THR A 1 199 ? 11.058 -1.320 2.149 1.00 86.94 199 THR A C 1
ATOM 1538 O O . THR A 1 199 ? 10.295 -1.157 1.200 1.00 86.94 199 THR A O 1
ATOM 1541 N N . ASN A 1 200 ? 11.270 -0.377 3.066 1.00 91.06 200 ASN A N 1
ATOM 1542 C CA . ASN A 1 200 ? 10.912 1.031 2.864 1.00 91.06 200 ASN A CA 1
ATOM 1543 C C . ASN A 1 200 ? 11.948 1.747 1.964 1.00 91.06 200 ASN A C 1
ATOM 1545 O O . ASN A 1 200 ? 12.827 1.099 1.379 1.00 91.06 200 ASN A O 1
ATOM 1549 N N . GLY A 1 201 ? 11.833 3.073 1.828 1.00 87.62 201 GLY A N 1
ATOM 1550 C CA . GLY A 1 201 ? 12.767 3.903 1.051 1.00 87.62 201 GLY A CA 1
ATOM 1551 C C . GLY A 1 201 ? 14.212 3.867 1.569 1.00 87.62 201 GLY A C 1
ATOM 1552 O O . GLY A 1 201 ? 15.156 3.849 0.781 1.00 87.62 201 GLY A O 1
ATOM 1553 N N . GLU A 1 202 ? 14.389 3.700 2.881 1.00 91.50 202 GLU A N 1
ATOM 1554 C CA . GLU A 1 202 ? 15.688 3.633 3.568 1.00 91.50 202 GLU A CA 1
ATOM 1555 C C . GLU A 1 202 ? 16.302 2.218 3.586 1.00 91.50 202 GLU A C 1
ATOM 1557 O O . GLU A 1 202 ? 17.314 1.963 4.239 1.00 91.50 202 GLU A O 1
ATOM 1562 N N . SER A 1 203 ? 15.732 1.276 2.825 1.00 87.62 203 SER A N 1
ATOM 1563 C CA . SER A 1 203 ? 16.166 -0.132 2.768 1.00 87.62 203 SER A CA 1
ATOM 1564 C C . SER A 1 203 ? 16.003 -0.915 4.083 1.00 87.62 203 SER A C 1
ATOM 1566 O O . SER A 1 203 ? 16.597 -1.987 4.242 1.00 87.62 203 SER A O 1
ATOM 1568 N N . GLU A 1 204 ? 15.184 -0.427 5.012 1.00 91.88 204 GLU A N 1
ATOM 1569 C CA . GLU A 1 204 ? 14.794 -1.143 6.229 1.00 91.88 204 GLU A CA 1
ATOM 1570 C C . GLU A 1 204 ? 13.603 -2.066 5.955 1.00 91.88 204 GLU A C 1
ATOM 1572 O O . GLU A 1 204 ? 12.947 -1.913 4.933 1.00 91.88 204 GLU A O 1
ATOM 1577 N N . VAL A 1 205 ? 13.289 -3.017 6.844 1.00 91.62 205 VAL A N 1
ATOM 1578 C CA . VAL A 1 205 ? 12.257 -4.050 6.608 1.00 91.62 205 VAL A CA 1
ATOM 1579 C C . VAL A 1 205 ? 11.099 -3.920 7.616 1.00 91.62 205 VAL A C 1
ATOM 1581 O O . VAL A 1 205 ? 11.104 -4.633 8.626 1.00 91.62 205 VAL A O 1
ATOM 1584 N N . PRO A 1 206 ? 10.106 -3.029 7.395 1.00 94.56 206 PRO A N 1
ATOM 1585 C CA . PRO A 1 206 ? 9.079 -2.734 8.397 1.00 94.56 206 PRO A CA 1
ATOM 1586 C C . PRO A 1 206 ? 8.280 -3.952 8.875 1.00 94.56 206 PRO A C 1
ATOM 1588 O O . PRO A 1 206 ? 8.179 -4.191 10.076 1.00 94.56 206 PRO A O 1
ATOM 1591 N N . MET A 1 207 ? 7.803 -4.791 7.947 1.00 92.88 207 MET A N 1
ATOM 1592 C CA . MET A 1 207 ? 6.931 -5.935 8.263 1.00 92.88 207 MET A CA 1
ATOM 1593 C C . MET A 1 207 ? 7.533 -6.899 9.298 1.00 92.88 207 MET A C 1
ATOM 1595 O O . MET A 1 207 ? 6.824 -7.498 10.102 1.00 92.88 207 MET A O 1
ATOM 1599 N N . PHE A 1 208 ? 8.860 -7.044 9.295 1.00 90.75 208 PHE A N 1
ATOM 1600 C CA . PHE A 1 208 ? 9.578 -7.978 10.164 1.00 90.75 208 PHE A CA 1
ATOM 1601 C C . PHE A 1 208 ? 10.294 -7.280 11.330 1.00 90.75 208 PHE A C 1
ATOM 1603 O O . PHE A 1 208 ? 11.116 -7.899 12.002 1.00 90.75 208 PHE A O 1
ATOM 1610 N N . SER A 1 209 ? 9.987 -6.005 11.590 1.00 94.12 209 SER A N 1
ATOM 1611 C CA . SER A 1 209 ? 10.650 -5.203 12.628 1.00 94.12 209 SER A CA 1
ATOM 1612 C C . SER A 1 209 ? 9.812 -4.991 13.895 1.00 94.12 209 SER A C 1
ATOM 1614 O O . SER A 1 209 ? 10.297 -4.367 14.837 1.00 94.12 209 SER A O 1
ATOM 1616 N N . PHE A 1 210 ? 8.593 -5.539 13.984 1.00 94.19 210 PHE A N 1
ATOM 1617 C CA . PHE A 1 210 ? 7.750 -5.408 15.185 1.00 94.19 210 PHE A CA 1
ATOM 1618 C C . PHE A 1 210 ? 8.400 -5.988 16.451 1.00 94.19 210 PHE A C 1
ATOM 1620 O O . PHE A 1 210 ? 8.281 -5.396 17.520 1.00 94.19 210 PHE A O 1
ATOM 1627 N N . GLY A 1 211 ? 9.139 -7.101 16.343 1.00 92.75 211 GLY A N 1
ATOM 1628 C CA . GLY A 1 211 ? 9.875 -7.673 17.481 1.00 92.75 211 GLY A CA 1
ATOM 1629 C C . GLY A 1 211 ? 10.922 -6.708 18.043 1.00 92.75 211 GLY A C 1
ATOM 1630 O O . GLY A 1 211 ? 10.971 -6.487 19.248 1.00 92.75 211 GLY A O 1
ATOM 1631 N N . ARG A 1 212 ? 11.668 -6.038 17.156 1.00 91.62 212 ARG A N 1
ATOM 1632 C CA . ARG A 1 212 ? 12.659 -5.016 17.531 1.00 91.62 212 ARG A CA 1
ATOM 1633 C C . ARG A 1 212 ? 12.000 -3.843 18.252 1.00 91.62 212 ARG A C 1
ATOM 1635 O O . ARG A 1 212 ? 12.486 -3.415 19.293 1.00 91.62 212 ARG A O 1
ATOM 1642 N N . HIS A 1 213 ? 10.858 -3.372 17.741 1.00 94.38 213 HIS A N 1
ATOM 1643 C CA . HIS A 1 213 ? 10.076 -2.321 18.396 1.00 94.38 213 HIS A CA 1
ATOM 1644 C C . HIS A 1 213 ? 9.656 -2.725 19.821 1.00 94.38 213 HIS A C 1
ATOM 1646 O O . HIS A 1 213 ? 9.836 -1.958 20.765 1.00 94.38 213 HIS A O 1
ATOM 1652 N N . LEU A 1 214 ? 9.151 -3.951 19.989 1.00 94.62 214 LEU A N 1
ATOM 1653 C CA . LEU A 1 214 ? 8.724 -4.497 21.282 1.00 94.62 214 LEU A CA 1
ATOM 1654 C C . LEU A 1 214 ? 9.870 -4.677 22.286 1.00 94.62 214 LEU A C 1
ATOM 1656 O O . LEU A 1 214 ? 9.660 -4.561 23.492 1.00 94.62 214 LEU A O 1
ATOM 1660 N N . GLU A 1 215 ? 11.078 -4.937 21.797 1.00 96.19 215 GLU A N 1
ATOM 1661 C CA . GLU A 1 215 ? 12.299 -5.037 22.602 1.00 96.19 215 GLU A CA 1
ATOM 1662 C C . GLU A 1 215 ? 12.896 -3.658 22.949 1.00 96.19 215 GLU A C 1
ATOM 1664 O O . GLU A 1 215 ? 13.882 -3.571 23.683 1.00 96.19 215 GLU A O 1
ATOM 1669 N N . GLY A 1 216 ? 12.285 -2.567 22.468 1.00 93.81 216 GLY A N 1
ATOM 1670 C CA . GLY A 1 216 ? 12.762 -1.197 22.667 1.00 93.81 216 GLY A CA 1
ATOM 1671 C C . GLY A 1 216 ? 13.954 -0.828 21.782 1.00 93.81 216 GLY A C 1
ATOM 1672 O O . GLY A 1 216 ? 14.626 0.174 22.040 1.00 93.81 216 GLY A O 1
ATOM 1673 N N . GLU A 1 217 ? 14.237 -1.624 20.752 1.00 95.00 217 GLU A N 1
ATOM 1674 C CA . GLU A 1 217 ? 15.240 -1.309 19.743 1.00 95.00 217 GLU A CA 1
ATOM 1675 C C . GLU A 1 217 ? 14.699 -0.322 18.698 1.00 95.00 217 GLU A C 1
ATOM 1677 O O . GLU A 1 217 ? 13.494 -0.124 18.538 1.00 95.00 217 GLU A O 1
ATOM 1682 N N . LEU A 1 218 ? 15.613 0.276 17.927 1.00 93.12 218 LEU A N 1
ATOM 1683 C CA . LEU A 1 218 ? 15.242 1.078 16.763 1.00 93.12 218 LEU A CA 1
ATOM 1684 C C . LEU A 1 218 ? 14.528 0.203 15.725 1.00 93.12 218 LEU A C 1
ATOM 1686 O O . LEU A 1 218 ? 15.085 -0.792 15.254 1.00 93.12 218 LEU A O 1
ATOM 1690 N N . ALA A 1 219 ? 13.324 0.611 15.343 1.00 95.44 219 ALA A N 1
ATOM 1691 C CA . ALA A 1 219 ? 12.518 0.001 14.295 1.00 95.44 219 ALA A CA 1
ATOM 1692 C C . ALA A 1 219 ? 12.090 1.076 13.282 1.00 95.44 219 ALA A C 1
ATOM 1694 O O . ALA A 1 219 ? 12.027 2.248 13.663 1.00 95.44 219 ALA A O 1
ATOM 1695 N N . PRO A 1 220 ? 11.769 0.696 12.032 1.00 97.00 220 PRO A N 1
ATOM 1696 C CA . PRO A 1 220 ? 11.314 1.635 11.011 1.00 97.00 220 PRO A CA 1
ATOM 1697 C C . PRO A 1 220 ? 10.112 2.460 11.472 1.00 97.00 220 PRO A C 1
ATOM 1699 O O . PRO A 1 220 ? 9.265 1.974 12.234 1.00 97.00 220 PRO A O 1
ATOM 1702 N N . GLU A 1 221 ? 10.009 3.691 10.977 1.00 97.81 221 GLU A N 1
ATOM 1703 C CA . GLU A 1 221 ? 8.921 4.610 11.334 1.00 97.81 221 GLU A CA 1
ATOM 1704 C C . GLU A 1 221 ? 7.549 4.007 11.008 1.00 97.81 221 GLU A C 1
ATOM 1706 O O . GLU A 1 221 ? 6.629 4.091 11.820 1.00 97.81 221 GLU A O 1
ATOM 1711 N N . GLU A 1 222 ? 7.427 3.281 9.891 1.00 98.38 222 GLU A N 1
ATOM 1712 C CA . GLU A 1 222 ? 6.200 2.573 9.515 1.00 98.38 222 GLU A CA 1
ATOM 1713 C C . GLU A 1 222 ? 5.790 1.522 10.555 1.00 98.38 222 GLU A C 1
ATOM 1715 O O . GLU A 1 222 ? 4.612 1.394 10.892 1.00 98.38 222 GLU A O 1
ATOM 1720 N N . THR A 1 223 ? 6.768 0.782 11.089 1.00 98.06 223 THR A N 1
ATOM 1721 C CA . THR A 1 223 ? 6.539 -0.242 12.123 1.00 98.06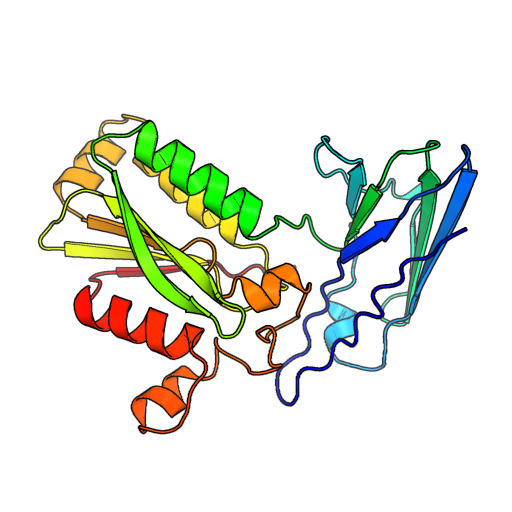 223 THR A CA 1
ATOM 1722 C C . THR A 1 223 ? 6.041 0.406 13.404 1.00 98.06 223 THR A C 1
ATOM 1724 O O . THR A 1 223 ? 5.044 -0.027 13.979 1.00 98.06 223 THR A O 1
ATOM 1727 N N . THR A 1 224 ? 6.728 1.463 13.835 1.00 97.88 224 THR A N 1
ATOM 1728 C CA . THR A 1 224 ? 6.414 2.184 15.069 1.00 97.88 224 THR A CA 1
ATOM 1729 C C . THR A 1 224 ? 5.042 2.853 14.988 1.00 97.88 224 THR A C 1
ATOM 1731 O O . THR A 1 224 ? 4.250 2.734 15.922 1.00 97.88 224 THR A O 1
ATOM 1734 N N . ALA A 1 225 ? 4.739 3.524 13.875 1.00 98.25 225 ALA A N 1
ATOM 1735 C CA . ALA A 1 225 ? 3.454 4.171 13.631 1.00 98.25 225 ALA A CA 1
ATOM 1736 C C . ALA A 1 225 ? 2.297 3.165 13.662 1.00 98.25 225 ALA A C 1
ATOM 1738 O O . ALA A 1 225 ? 1.341 3.331 14.421 1.00 98.25 225 ALA A O 1
ATOM 1739 N N . PHE A 1 226 ? 2.415 2.077 12.895 1.00 98.25 226 PHE A N 1
ATOM 1740 C CA . PHE A 1 226 ? 1.375 1.055 12.835 1.00 98.25 226 PHE A CA 1
ATOM 1741 C C . PHE A 1 226 ? 1.178 0.351 14.180 1.00 98.25 226 PHE A C 1
ATOM 1743 O O . PHE A 1 226 ? 0.041 0.120 14.588 1.00 98.25 226 PHE A O 1
ATOM 1750 N N . TRP A 1 227 ? 2.266 0.037 14.894 1.00 97.88 227 TRP A N 1
ATOM 1751 C CA . TRP A 1 227 ? 2.178 -0.603 16.206 1.00 97.88 227 TRP A CA 1
ATOM 1752 C C . TRP A 1 227 ? 1.471 0.285 17.231 1.00 97.88 227 TRP A C 1
ATOM 1754 O O . TRP A 1 227 ? 0.546 -0.177 17.894 1.00 97.88 227 TRP A O 1
ATOM 1764 N N . ARG A 1 228 ? 1.850 1.567 17.327 1.00 97.75 228 ARG A N 1
ATOM 1765 C CA . ARG A 1 228 ? 1.195 2.532 18.228 1.00 97.75 228 ARG A CA 1
ATOM 1766 C C . ARG A 1 228 ? -0.292 2.665 17.926 1.00 97.75 228 ARG A C 1
ATOM 1768 O O . ARG A 1 228 ? -1.103 2.653 18.845 1.00 97.75 228 ARG A O 1
ATOM 1775 N N . TYR A 1 229 ? -0.641 2.736 16.645 1.00 98.38 229 TYR A N 1
ATOM 1776 C CA . TYR A 1 229 ? -2.032 2.782 16.216 1.00 98.38 229 TYR A CA 1
ATOM 1777 C C . TYR A 1 229 ? -2.800 1.518 16.630 1.00 98.38 229 TYR A C 1
ATOM 1779 O O . TYR A 1 229 ? -3.871 1.605 17.225 1.00 98.38 229 TYR A O 1
ATOM 1787 N N . ALA A 1 230 ? -2.233 0.330 16.405 1.00 97.81 230 ALA A N 1
ATOM 1788 C CA . ALA A 1 230 ? -2.843 -0.928 16.834 1.00 97.81 230 ALA A CA 1
ATOM 1789 C C . ALA A 1 230 ? -2.958 -1.047 18.369 1.00 97.81 230 ALA A C 1
ATOM 1791 O O . ALA A 1 230 ? -3.942 -1.596 18.868 1.00 97.81 230 ALA A O 1
ATOM 1792 N N . GLU A 1 231 ? -1.989 -0.522 19.125 1.00 97.19 231 GLU A N 1
ATOM 1793 C CA . GLU A 1 231 ? -2.002 -0.494 20.593 1.00 97.19 231 GLU A CA 1
ATOM 1794 C C . GLU A 1 231 ? -3.071 0.455 21.155 1.00 97.19 231 GLU A C 1
ATOM 1796 O O . GLU A 1 231 ? -3.696 0.140 22.173 1.00 97.19 231 GLU A O 1
ATOM 1801 N N . GLU A 1 232 ? -3.311 1.588 20.491 1.00 96.88 232 GLU A N 1
ATOM 1802 C CA . GLU A 1 232 ? -4.398 2.510 20.823 1.00 96.88 232 GLU A CA 1
ATOM 1803 C C . GLU A 1 232 ? -5.765 1.879 20.533 1.00 96.88 232 GLU A C 1
ATOM 1805 O O . GLU A 1 232 ? -6.639 1.871 21.402 1.00 96.88 232 GLU A O 1
ATOM 1810 N N . LEU A 1 233 ? -5.926 1.286 19.345 1.00 97.06 233 LEU A N 1
ATOM 1811 C CA . LEU A 1 233 ? -7.180 0.663 18.920 1.00 97.06 233 LEU A CA 1
ATOM 1812 C C . LEU A 1 233 ? -7.542 -0.595 19.716 1.00 97.06 233 LEU A C 1
ATOM 1814 O O . LEU A 1 233 ? -8.725 -0.847 19.942 1.00 97.06 233 LEU A O 1
ATOM 1818 N N . LYS A 1 234 ? -6.545 -1.420 20.071 1.00 97.25 234 LYS A N 1
ATOM 1819 C CA . LYS A 1 234 ? -6.710 -2.774 20.641 1.00 97.25 234 LYS A CA 1
ATOM 1820 C C . LYS A 1 234 ? -7.743 -3.602 19.863 1.00 97.25 234 LYS A C 1
ATOM 1822 O O . LYS A 1 234 ? -8.772 -3.986 20.426 1.00 97.25 234 LYS A O 1
ATOM 1827 N N . PRO A 1 235 ? -7.501 -3.865 18.565 1.00 97.75 235 PRO A N 1
ATOM 1828 C CA . PRO A 1 235 ? -8.509 -4.452 17.697 1.00 97.75 235 PRO A CA 1
ATOM 1829 C C . PRO A 1 235 ? -8.974 -5.817 18.215 1.00 97.75 235 PRO A C 1
ATOM 1831 O O . PRO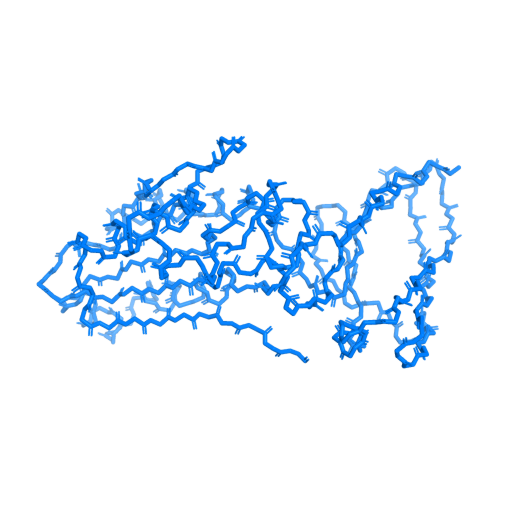 A 1 235 ? -8.174 -6.692 18.543 1.00 97.75 235 PRO A O 1
ATOM 1834 N N . THR A 1 236 ? -10.290 -6.009 18.240 1.00 98.12 236 THR A N 1
ATOM 1835 C CA . THR A 1 236 ? -10.945 -7.291 18.529 1.00 98.12 236 THR A CA 1
ATOM 1836 C C . THR A 1 236 ? -10.678 -8.308 17.418 1.00 98.12 236 THR A C 1
ATOM 1838 O O . THR A 1 236 ? -10.647 -9.512 17.667 1.00 98.12 236 THR A O 1
ATOM 1841 N N . GLY A 1 237 ? -10.471 -7.828 16.189 1.00 97.94 237 GLY A N 1
ATOM 1842 C CA . GLY A 1 237 ? -10.084 -8.638 15.040 1.00 97.94 237 GLY A CA 1
ATOM 1843 C C . GLY A 1 237 ? -9.137 -7.889 14.110 1.00 97.94 237 GLY A C 1
ATOM 1844 O O . GLY A 1 237 ? -9.248 -6.677 13.934 1.00 97.94 237 GLY A O 1
ATOM 1845 N N . HIS A 1 238 ? -8.213 -8.625 13.499 1.00 97.88 238 HIS A N 1
ATOM 1846 C CA . HIS A 1 238 ? -7.217 -8.092 12.576 1.00 97.88 238 HIS A CA 1
ATOM 1847 C C . HIS A 1 238 ? -7.197 -8.932 11.299 1.00 97.88 238 HIS A C 1
ATOM 1849 O O . HIS A 1 238 ? -7.124 -10.160 11.359 1.00 97.88 238 HIS A O 1
ATOM 1855 N N . VAL A 1 239 ? -7.308 -8.266 10.151 1.00 97.94 239 VAL A N 1
ATOM 1856 C CA . VAL A 1 239 ? -7.195 -8.868 8.821 1.00 97.94 239 VAL A CA 1
ATOM 1857 C C . VAL A 1 239 ? -6.088 -8.150 8.068 1.00 97.94 239 VAL A C 1
ATOM 1859 O O . VAL A 1 239 ? -6.192 -6.958 7.789 1.00 97.94 239 VAL A O 1
ATOM 1862 N N . GLU A 1 240 ? -5.054 -8.891 7.695 1.00 97.12 240 GLU A N 1
ATOM 1863 C CA . GLU A 1 240 ? -3.977 -8.384 6.858 1.00 97.12 240 GLU A CA 1
ATOM 1864 C C . GLU A 1 240 ? -4.019 -9.045 5.480 1.00 97.12 240 GLU A C 1
ATOM 1866 O O . GLU A 1 240 ? -4.040 -10.272 5.358 1.00 97.12 240 GLU A O 1
ATOM 1871 N N . PHE A 1 241 ? -4.032 -8.224 4.433 1.00 95.88 241 PHE A N 1
ATOM 1872 C CA . PHE A 1 241 ? -3.961 -8.688 3.058 1.00 95.88 241 PHE A CA 1
ATOM 1873 C C . PHE A 1 241 ? -2.509 -8.795 2.598 1.00 95.88 241 PHE A C 1
ATOM 1875 O O . PHE A 1 241 ? -1.802 -7.793 2.489 1.00 95.88 241 PHE A O 1
ATOM 1882 N N . HIS A 1 242 ? -2.128 -10.019 2.250 1.00 91.00 242 HIS A N 1
ATOM 1883 C CA . HIS A 1 242 ? -0.932 -10.363 1.486 1.00 91.00 242 HIS A CA 1
ATOM 1884 C C . HIS A 1 242 ? -1.351 -10.855 0.102 1.00 91.00 242 HIS A C 1
ATOM 1886 O O . HIS A 1 242 ? -2.464 -11.358 -0.085 1.00 91.00 242 HIS A O 1
ATOM 1892 N N . THR A 1 243 ? -0.470 -10.716 -0.878 1.00 81.81 243 THR A N 1
ATOM 1893 C CA . THR A 1 243 ? -0.682 -11.231 -2.230 1.00 81.81 243 THR A CA 1
ATOM 1894 C C . THR A 1 243 ? 0.493 -12.107 -2.635 1.00 81.81 243 THR A C 1
ATOM 1896 O O . THR A 1 243 ? 1.532 -11.604 -3.061 1.00 81.81 243 THR A O 1
ATOM 1899 N N . HIS A 1 244 ? 0.290 -13.420 -2.564 1.00 70.88 244 HIS A N 1
ATOM 1900 C CA . HIS A 1 244 ? 1.178 -14.395 -3.185 1.00 70.88 244 HIS A CA 1
ATOM 1901 C C . HIS A 1 244 ? 0.660 -14.741 -4.580 1.00 70.88 244 HIS A C 1
ATOM 1903 O O . HIS A 1 244 ? -0.543 -14.950 -4.764 1.00 70.88 244 HIS A O 1
ATOM 1909 N N . TYR A 1 245 ? 1.576 -14.778 -5.542 1.00 60.06 245 TYR A N 1
ATOM 1910 C CA . TYR A 1 245 ? 1.324 -15.134 -6.935 1.00 60.06 245 TYR A CA 1
ATOM 1911 C C . TYR A 1 245 ? 2.196 -16.329 -7.291 1.00 60.06 245 TYR A C 1
ATOM 1913 O O . TYR A 1 245 ? 3.389 -16.287 -6.907 1.00 60.06 245 TYR A O 1
#

Secondary structure (DSSP, 8-state):
------------SSS------EEEEEBSS-EEEEEEEEPPSSGGGGG-PSPPEEEETTS--EEPPGGGEEEETTTEEEEEEEEPBT-EEEEESS----HHHHHHHHHHHHHH-TTEEEEEEEE-TTSPEEEEEEES--SEEEEEEE-S-TTS--HHHHHHHHHHHTS--HHHHHHHHHEEEEEES-S-HHHHHTT-SS--TTS--GGG-HHHHHTT----HHHHHHHHHHHHH--SEEEEE----

Foldseek 3Di:
DPQPPPPPPLDFPDDQFADKDKGKDADQAWDKDKDKDFADPGPNLQNQDDFKWKAKPPGFIDTQDPVQWDDDRSTMIIGIDTHHRPIMMMIMRDRADAPVNLVVVLVVVCVVDVQWDKDFLFAFPVGHTFIKIKGDDAPAEEEEEEALFLSFQQLVVLVVVVCVLVVPDPVSVVCSVHYMYITGSHLQNQCNNSRHGQAHVVSFHQRPCLVCVVVVHDGGRSNVSVVVVCVVNVHPYYHYDGDDD